Protein AF-A0A3P2AHA0-F1 (afdb_monomer)

Secondary structure (DSSP, 8-state):
-HHHHHHHHHHHHHHHHHHTT---TT-------EEESSS-S-HHHHHHHHHHHHHHHHTTEEEEEEEE--SSPPPHHHHHHHHHHHHHHH-TTEETTEE-EEEEEEEEE-TTS-EEEEEEE-TT---THHHHHHHHHHHHHHHHHHHH--HHHHHHHHHHHHHHTSSSEEE-S-TTTS-HHHHHHHHHHHHHHHHHHS-EEEEEEESS--GGGHHHIIIIITTTTTS-TT--EEEEEEETTTTEEEEEEETTHHHHS-HHHHHHHHHHHHHHHHTT-HHHHHHHHHHHH-TT--S--S---S--------------HHHHHHHHHHHHHHHHHHHHHHHHHHHHHHHHH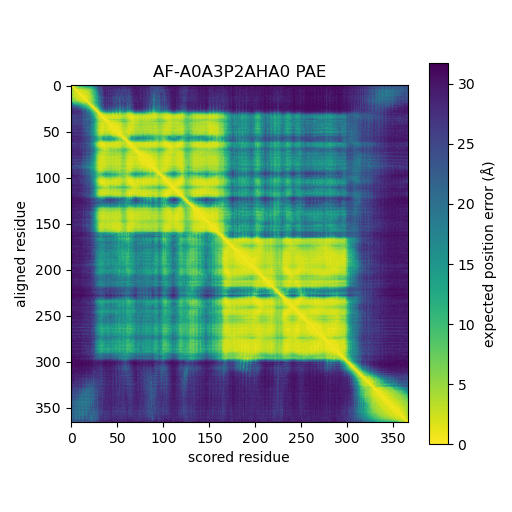HHHHHHHHHHHHHTT--

Foldseek 3Di:
DPVVVVVVVVVVVVCVVVVVVCPPPDPLPVQQLEAEPDPPDDPVRSVLLVVLQVVLCVVVEGRREHEEAEQDDDDPVVVVVVVVVSCVVRVHQADPNDRHKYKYWYWYQYPVRAIAIAIDIDPPPPALLQVLLRVVLRVVLSVCCRVPVDNSVSSNSSSVQNLQRVFLEHEPDDCVLPNSVNRVVVSVLQVLCCVVPVEHEHEYEAADDDPVCPVVCAPPRSCVGHVDPAGWYKYWYAYNVVLFIAIDTDHPRNVVDDPVLRVVLRVVLSVCVVVSNVQVNSVSVVCSVPVPDPPSPDDPDDDDPDDDDPPPPPPVVVVVCVVVVVVVVVVVVVVVVVVVVVVVVVVVVVVVVVVVVVVVVVVVVD

Nearest PDB structures (foldseek):
  2kw7-assembly1_A  TM=7.503E-01  e=2.315E-03  Porphyromonas gingivalis
  7tbr-assembly1_A  TM=6.717E-01  e=5.327E-03  Rhodothermus marinus SG0.5JP17-172
  2lt2-assembly1_A  TM=6.124E-01  e=6.486E-02  Bizionia argentinensis JUB59
  7r9x-assembly2_B  TM=4.092E-01  e=4.180E+00  Pseudomonas aeruginosa PAO1
  8uu7-assembly1_w  TM=3.949E-01  e=5.974E+00  Listeria innocua

Sequence (366 aa):
MKKYKLFYQTILLIMLLFGFSTLPYGADIKKPYIHDKSNTLTEEEKQTLYQISEEALIIKKDLVIIYSNWDNLPSQPELRQEVVELIKKYDYGKIDGSNALCFFAFINQNRQGEYNVYLTSKFEVEQDYFLYSLFDLQQRAQDILNQTGDLKKACQAIKDLEITYLYPVTSDLDESKLSDRMIKDISFELTEWEVQKNQRIHLLWKANLREDLFEEYLENYFPSITYQLGENGVFVLCDEQTGRVGVRMYGDLADQFNPKQIKKLEQSLNKHRKNLDLEEMVYTLERFLDPAADVPLLKRNMEIEPKMPKTEIKIDYEKGEELWQSMNWKALAFQILAFVGVLILGLIGFIILVIIVERKRQRKNH

Structure (mmCIF, N/CA/C/O backbone):
data_AF-A0A3P2AHA0-F1
#
_entry.id   AF-A0A3P2AHA0-F1
#
loop_
_atom_site.group_PDB
_atom_site.id
_atom_site.type_symbol
_atom_site.label_atom_id
_atom_site.label_alt_id
_atom_site.label_comp_id
_atom_site.label_asym_id
_atom_site.label_entity_id
_atom_site.label_seq_id
_atom_site.pdbx_PDB_ins_code
_atom_site.Cartn_x
_atom_site.Cartn_y
_atom_site.Cartn_z
_atom_site.occupancy
_atom_site.B_iso_or_equiv
_atom_site.auth_seq_id
_atom_site.auth_comp_id
_atom_site.auth_asym_id
_atom_site.auth_atom_id
_atom_site.pdbx_PDB_model_num
ATOM 1 N N . MET A 1 1 ? -0.618 26.718 72.285 1.00 48.41 1 MET A N 1
ATOM 2 C CA . MET A 1 1 ? -1.060 25.616 71.391 1.00 48.41 1 MET A CA 1
ATOM 3 C C . MET A 1 1 ? -1.500 26.029 69.973 1.00 48.41 1 MET A C 1
ATOM 5 O O . MET A 1 1 ? -1.466 25.172 69.105 1.00 48.41 1 MET A O 1
ATOM 9 N N . LYS A 1 2 ? -1.869 27.289 69.665 1.00 50.22 2 LYS A N 1
ATOM 10 C CA . LYS A 1 2 ? -2.343 27.671 68.308 1.00 50.22 2 LYS A CA 1
ATOM 11 C C . LYS A 1 2 ? -1.261 27.755 67.209 1.00 50.22 2 LYS A C 1
ATOM 13 O O . LYS A 1 2 ? -1.581 27.492 66.058 1.00 50.22 2 LYS A O 1
ATOM 18 N N . LYS A 1 3 ? 0.002 28.072 67.539 1.00 48.06 3 LYS A N 1
ATOM 19 C CA . LYS A 1 3 ? 1.076 28.278 66.537 1.00 48.06 3 LYS A CA 1
ATOM 20 C C . LYS A 1 3 ? 1.500 27.001 65.798 1.00 48.06 3 LYS A C 1
ATOM 22 O O . LYS A 1 3 ? 1.810 27.061 64.618 1.00 48.06 3 LYS A O 1
ATOM 27 N N . TYR A 1 4 ? 1.424 25.846 66.456 1.00 52.22 4 TYR A N 1
ATOM 28 C CA . TYR A 1 4 ? 1.780 24.570 65.832 1.00 52.22 4 TYR A CA 1
ATOM 29 C C . TYR A 1 4 ? 0.665 24.010 64.942 1.00 52.22 4 TYR A C 1
ATOM 31 O O . TYR A 1 4 ? 0.943 23.256 64.021 1.00 52.22 4 TYR A O 1
ATOM 39 N N . LYS A 1 5 ? -0.594 24.421 65.156 1.00 58.81 5 LYS A N 1
ATOM 40 C CA . LYS A 1 5 ? -1.738 23.932 64.372 1.00 58.81 5 LYS A CA 1
ATOM 41 C C . LYS A 1 5 ? -1.653 24.362 62.904 1.00 58.81 5 LYS A C 1
ATOM 43 O O . LYS A 1 5 ? -1.956 23.561 62.031 1.00 58.81 5 LYS A O 1
ATOM 48 N N . LEU A 1 6 ? -1.178 25.585 62.652 1.00 57.81 6 LEU A N 1
ATOM 49 C CA . LEU A 1 6 ? -0.967 26.092 61.295 1.00 57.81 6 LEU A CA 1
ATOM 50 C C . LEU A 1 6 ? 0.204 25.370 60.614 1.00 57.81 6 LEU A C 1
ATOM 52 O O . LEU A 1 6 ? 0.071 24.937 59.482 1.00 57.81 6 LEU A O 1
ATOM 56 N N . PHE A 1 7 ? 1.306 25.153 61.338 1.00 65.25 7 PHE A N 1
ATOM 57 C CA . PHE A 1 7 ? 2.484 24.444 60.828 1.00 65.25 7 PHE A CA 1
ATOM 58 C C . PHE A 1 7 ? 2.162 23.003 60.395 1.00 65.25 7 PHE A C 1
ATOM 60 O O . PHE A 1 7 ? 2.526 22.597 59.294 1.00 65.25 7 PHE A O 1
ATOM 67 N N . TYR A 1 8 ? 1.400 22.258 61.205 1.00 66.38 8 TYR A N 1
ATOM 68 C CA . TYR A 1 8 ? 0.960 20.906 60.841 1.00 66.38 8 TYR A CA 1
ATOM 69 C C . TYR A 1 8 ? -0.028 20.894 59.668 1.00 66.38 8 TYR A C 1
ATOM 71 O O . TYR A 1 8 ? 0.030 19.990 58.841 1.00 66.38 8 TYR A O 1
ATOM 79 N N . GLN A 1 9 ? -0.901 21.901 59.554 1.00 70.94 9 GLN A N 1
ATOM 80 C CA . GLN A 1 9 ? -1.806 22.030 58.407 1.00 70.94 9 GLN A CA 1
ATOM 81 C C . GLN A 1 9 ? -1.047 22.326 57.107 1.00 70.94 9 GLN A C 1
ATOM 83 O O . GLN A 1 9 ? -1.388 21.757 56.074 1.00 70.94 9 GLN A O 1
ATOM 88 N N . THR A 1 10 ? 0.010 23.142 57.155 1.00 68.81 10 THR A N 1
ATOM 89 C CA . THR A 1 10 ? 0.848 23.427 55.981 1.00 68.81 10 THR A CA 1
ATOM 90 C C . THR A 1 10 ? 1.658 22.205 55.551 1.00 68.81 10 THR A C 1
ATOM 92 O O . THR A 1 10 ? 1.725 21.917 5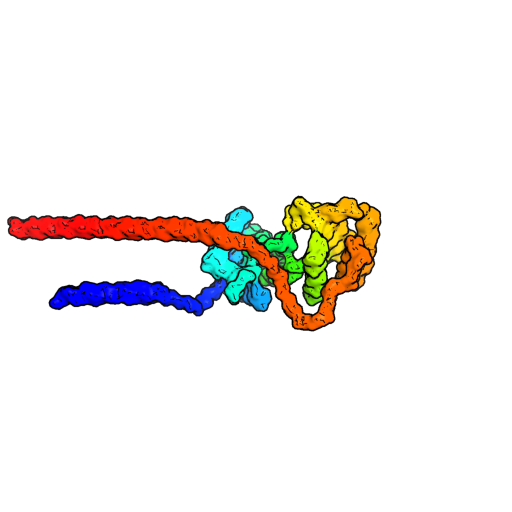4.361 1.00 68.81 10 THR A O 1
ATOM 95 N N . ILE A 1 11 ? 2.224 21.444 56.495 1.00 71.12 11 ILE A N 1
ATOM 96 C CA . ILE A 1 11 ? 2.953 20.201 56.182 1.00 71.12 11 ILE A CA 1
ATOM 97 C C . ILE A 1 11 ? 2.016 19.153 55.577 1.00 71.12 11 ILE A C 1
ATOM 99 O O . ILE A 1 11 ? 2.377 18.518 54.590 1.00 71.12 11 ILE A O 1
ATOM 103 N N . LEU A 1 12 ? 0.803 19.005 56.118 1.00 70.94 12 LEU A N 1
ATOM 104 C CA . LEU A 1 12 ? -0.199 18.089 55.573 1.00 70.94 12 LEU A CA 1
ATOM 105 C C . LEU A 1 12 ? -0.620 18.494 54.151 1.00 70.94 12 LEU A C 1
ATOM 107 O O . LEU A 1 12 ? -0.758 17.632 53.291 1.00 70.94 12 LEU A O 1
ATOM 111 N N . LEU A 1 13 ? -0.780 19.797 53.888 1.00 67.94 13 LEU A N 1
ATOM 112 C CA . LEU A 1 13 ? -1.107 20.320 52.560 1.00 67.94 13 LEU A CA 1
ATOM 113 C C . LEU A 1 13 ? 0.029 20.072 51.557 1.00 67.94 13 LEU A C 1
ATOM 115 O O . LEU A 1 13 ? -0.237 19.671 50.431 1.00 67.94 13 LEU A O 1
ATOM 119 N N . ILE A 1 14 ? 1.285 20.263 51.973 1.00 69.62 14 ILE A N 1
ATOM 120 C CA . ILE A 1 14 ? 2.466 19.974 51.150 1.00 69.62 14 ILE A CA 1
ATOM 121 C C . ILE A 1 14 ? 2.563 18.467 50.884 1.00 69.62 14 ILE A C 1
ATOM 123 O O . ILE A 1 14 ? 2.751 18.079 49.741 1.00 69.62 14 ILE A O 1
ATOM 127 N N . MET A 1 15 ? 2.351 17.607 51.885 1.00 63.97 15 MET A N 1
ATOM 128 C CA . MET A 1 15 ? 2.326 16.153 51.677 1.00 63.97 15 MET A CA 1
ATOM 129 C C . MET A 1 15 ? 1.173 15.697 50.779 1.00 63.97 15 MET A C 1
ATOM 131 O O . MET A 1 15 ? 1.370 14.790 49.981 1.00 63.97 15 MET A O 1
ATOM 135 N N . LEU A 1 16 ? -0.001 16.331 50.849 1.00 61.50 16 LEU A N 1
ATOM 136 C CA . LEU A 1 16 ? -1.095 16.087 49.903 1.00 61.50 16 LEU A CA 1
ATOM 137 C C . LEU A 1 16 ? -0.710 16.536 48.488 1.00 61.50 16 LEU A C 1
ATOM 139 O O . LEU A 1 16 ? -0.876 15.769 47.549 1.00 61.50 16 LEU A O 1
ATOM 143 N N . LEU A 1 17 ? -0.132 17.730 48.331 1.00 55.22 17 LEU A N 1
ATOM 144 C CA . LEU A 1 17 ? 0.314 18.253 47.034 1.00 55.22 17 LEU A CA 1
ATOM 145 C C . LEU A 1 17 ? 1.440 17.411 46.410 1.00 55.22 17 LEU A C 1
ATOM 147 O O . LEU A 1 17 ? 1.430 17.206 45.200 1.00 55.22 17 LEU A O 1
ATOM 151 N N . PHE A 1 18 ? 2.364 16.881 47.219 1.00 52.91 18 PHE A N 1
ATOM 152 C CA . PHE A 1 18 ? 3.408 15.958 46.762 1.00 52.91 18 PHE A CA 1
ATOM 153 C C . PHE A 1 18 ? 2.897 14.521 46.565 1.00 52.91 18 PHE A C 1
ATOM 155 O O . PHE A 1 18 ? 3.375 13.819 45.681 1.00 52.91 18 PHE A O 1
ATOM 162 N N . GLY A 1 19 ? 1.890 14.089 47.327 1.00 50.72 19 GLY A N 1
ATOM 163 C CA . GLY A 1 19 ? 1.221 12.800 47.130 1.00 50.72 19 GLY A CA 1
ATOM 164 C C . GLY A 1 19 ? 0.379 12.745 45.851 1.00 50.72 19 GLY A C 1
ATOM 165 O O . GLY A 1 19 ? 0.215 11.674 45.277 1.00 50.72 19 GLY A O 1
ATOM 166 N N . PHE A 1 20 ? -0.105 13.894 45.365 1.00 47.28 20 PHE A N 1
ATOM 167 C CA . PHE A 1 20 ? -0.762 14.015 44.059 1.00 47.28 20 PHE A CA 1
ATOM 168 C C . PHE A 1 20 ? 0.210 14.249 42.889 1.00 47.28 20 PHE A C 1
ATOM 170 O O . PHE A 1 20 ? -0.203 14.098 41.741 1.00 47.28 20 PHE A O 1
ATOM 177 N N . SER A 1 21 ? 1.478 14.606 43.134 1.00 39.25 21 SER A N 1
ATOM 178 C CA . SER A 1 21 ? 2.456 14.861 42.061 1.00 39.25 21 SER A CA 1
ATOM 179 C C . SER A 1 21 ? 3.265 13.630 41.650 1.00 39.25 21 SER A C 1
ATOM 181 O O . SER A 1 21 ? 3.883 13.641 40.587 1.00 39.25 21 SER A O 1
ATOM 183 N N . THR A 1 22 ? 3.205 12.541 42.417 1.00 39.25 22 THR A N 1
ATOM 184 C CA . THR A 1 22 ? 3.671 11.219 41.984 1.00 39.25 22 THR A CA 1
ATOM 185 C C . THR A 1 22 ? 2.492 10.398 41.467 1.00 39.25 22 THR A C 1
ATOM 187 O O . THR A 1 22 ? 2.114 9.381 42.048 1.00 39.25 22 THR A O 1
ATOM 190 N N . LEU A 1 23 ? 1.892 10.841 40.358 1.00 36.19 23 LEU A N 1
ATOM 191 C CA . LEU A 1 23 ? 1.232 9.889 39.468 1.00 36.19 23 LEU A CA 1
ATOM 192 C C . LEU A 1 23 ? 2.290 8.845 39.079 1.00 36.19 23 LEU A C 1
ATOM 194 O O . LEU A 1 23 ? 3.421 9.240 38.780 1.00 36.19 23 LEU A O 1
ATOM 198 N N . PRO A 1 24 ? 1.980 7.541 39.129 1.00 33.84 24 PRO A N 1
ATOM 199 C CA . PRO A 1 24 ? 2.933 6.516 38.746 1.00 33.84 24 PRO A CA 1
ATOM 200 C C . PRO A 1 24 ? 3.322 6.740 37.283 1.00 33.84 24 PRO A C 1
ATOM 202 O O . PRO A 1 24 ? 2.565 6.437 36.363 1.00 33.84 24 PRO A O 1
ATOM 205 N N . TYR A 1 25 ? 4.513 7.299 37.079 1.00 33.50 25 TYR A N 1
ATOM 206 C CA . TYR A 1 25 ? 5.255 7.180 35.836 1.00 33.50 25 TYR A CA 1
ATOM 207 C C . TYR A 1 25 ? 5.470 5.676 35.632 1.00 33.50 25 TYR A C 1
ATOM 209 O O . TYR A 1 25 ? 6.261 5.068 36.351 1.00 33.50 25 TYR A O 1
ATOM 217 N N . GLY A 1 26 ? 4.689 5.067 34.737 1.00 31.09 26 GLY A N 1
ATOM 218 C CA . GLY A 1 26 ? 4.795 3.641 34.414 1.00 31.09 26 GLY A CA 1
ATOM 219 C C . GLY A 1 26 ? 3.578 2.765 34.724 1.00 31.09 26 GLY A C 1
ATOM 220 O O . GLY A 1 26 ? 3.730 1.550 34.790 1.00 31.09 26 GLY A O 1
ATOM 221 N N . ALA A 1 27 ? 2.370 3.313 34.885 1.00 28.70 27 ALA A N 1
ATOM 222 C CA . ALA A 1 27 ? 1.210 2.522 34.480 1.00 28.70 27 ALA A CA 1
ATOM 223 C C . ALA A 1 27 ? 1.195 2.536 32.948 1.00 28.70 27 ALA A C 1
ATOM 225 O O . ALA A 1 27 ? 0.950 3.596 32.374 1.00 28.70 27 ALA A O 1
ATOM 226 N N . ASP A 1 28 ? 1.496 1.406 32.301 1.00 43.34 28 ASP A N 1
ATOM 227 C CA . ASP A 1 28 ? 1.145 1.190 30.895 1.00 43.34 28 ASP A CA 1
ATOM 228 C C . ASP A 1 28 ? -0.337 1.543 30.756 1.00 43.34 28 ASP A C 1
ATOM 230 O O . ASP A 1 28 ? -1.224 0.781 31.155 1.00 43.34 28 ASP A O 1
ATOM 234 N N . ILE A 1 29 ? -0.628 2.749 30.270 1.00 43.22 29 ILE A N 1
ATOM 235 C CA . ILE A 1 29 ? -1.971 3.089 29.837 1.00 43.22 29 ILE A CA 1
ATOM 236 C C . ILE A 1 29 ? -2.184 2.142 28.670 1.00 43.22 29 ILE A C 1
ATOM 238 O O . ILE A 1 29 ? -1.628 2.370 27.599 1.00 43.22 29 ILE A O 1
ATOM 242 N N . LYS A 1 30 ? -2.930 1.050 28.890 1.00 58.09 30 LYS A N 1
ATOM 243 C CA . LYS A 1 30 ? -3.394 0.197 27.797 1.00 58.09 30 LYS A CA 1
ATOM 244 C C . LYS A 1 30 ? -4.045 1.128 26.786 1.00 58.09 30 LYS A C 1
ATOM 246 O O . LYS A 1 30 ? -5.116 1.677 27.058 1.00 58.09 30 LYS A O 1
ATOM 251 N N . LYS A 1 31 ? -3.354 1.381 25.673 1.00 71.19 31 LYS A N 1
ATOM 252 C CA . LYS A 1 31 ? -3.850 2.279 24.640 1.00 71.19 31 LYS A CA 1
ATOM 253 C C . LYS A 1 31 ? -5.163 1.674 24.138 1.00 71.19 31 LYS A C 1
ATOM 255 O O . LYS A 1 31 ? -5.184 0.499 23.771 1.00 71.19 31 LYS A O 1
ATOM 260 N N . PRO A 1 32 ? -6.287 2.404 24.171 1.00 81.88 32 PRO A N 1
ATOM 261 C CA . PRO A 1 32 ? -7.551 1.840 23.729 1.00 81.88 32 PRO A CA 1
ATOM 262 C C . PRO A 1 32 ? -7.555 1.786 22.201 1.00 81.88 32 PRO A C 1
ATOM 264 O O . PRO A 1 32 ? -7.897 2.764 21.557 1.00 81.88 32 PRO A O 1
ATOM 267 N N . TYR A 1 33 ? -7.133 0.684 21.590 1.00 85.75 33 TYR A N 1
ATOM 268 C CA . TYR A 1 33 ? -7.097 0.596 20.124 1.00 85.75 33 TYR A CA 1
ATOM 269 C C . TYR A 1 33 ? -8.482 0.638 19.473 1.00 85.75 33 TYR A C 1
ATOM 271 O O . TYR A 1 33 ? -8.575 0.984 18.304 1.00 85.75 33 TYR A O 1
ATOM 279 N N . ILE A 1 34 ? -9.552 0.365 20.227 1.00 91.06 34 ILE A N 1
ATOM 280 C CA . ILE A 1 34 ? -10.934 0.416 19.744 1.00 91.06 34 ILE A CA 1
ATOM 281 C C . ILE A 1 34 ? -11.676 1.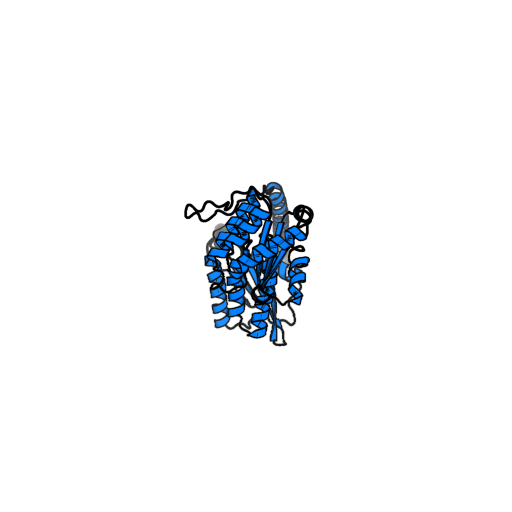596 20.382 1.00 91.06 34 ILE A C 1
ATOM 283 O O . ILE A 1 34 ? -11.801 1.677 21.606 1.00 91.06 34 ILE A O 1
ATOM 287 N N . HIS A 1 35 ? -12.207 2.492 19.549 1.00 92.12 35 HIS A N 1
ATOM 288 C CA . HIS A 1 35 ? -13.061 3.618 19.938 1.00 92.12 35 HIS A CA 1
ATOM 289 C C . HIS A 1 35 ? -14.467 3.420 19.369 1.00 92.12 35 HIS A C 1
ATOM 291 O O . HIS A 1 35 ? -14.748 3.820 18.244 1.00 92.12 35 HIS A O 1
ATOM 297 N N . ASP A 1 36 ? -15.364 2.818 20.148 1.00 91.69 36 ASP A N 1
ATOM 298 C CA . ASP A 1 36 ? -16.778 2.669 19.781 1.00 91.69 36 ASP A CA 1
ATOM 299 C C . ASP A 1 36 ? -17.565 3.936 20.152 1.00 91.69 36 ASP A C 1
ATOM 301 O O . ASP A 1 36 ? -17.981 4.125 21.296 1.00 91.69 36 ASP A O 1
ATOM 305 N N . LYS A 1 37 ? -17.752 4.838 19.185 1.00 90.62 37 LYS A N 1
ATOM 306 C CA . LYS A 1 37 ? -18.461 6.114 19.380 1.00 90.62 37 LYS A CA 1
ATOM 307 C C . LYS A 1 37 ? -19.963 5.931 19.570 1.00 90.62 37 LYS A C 1
ATOM 309 O O . LYS A 1 37 ? -20.614 6.812 20.132 1.00 90.62 37 LYS A O 1
ATOM 314 N N . SER A 1 38 ? -20.510 4.815 19.098 1.00 87.62 38 SER A N 1
ATOM 315 C CA . SER A 1 38 ? -21.946 4.538 19.118 1.00 87.62 38 SER A CA 1
ATOM 316 C C . SER A 1 38 ? -22.364 3.600 20.247 1.00 87.62 38 SER A C 1
ATOM 318 O O . SER A 1 38 ? -23.559 3.495 20.515 1.00 87.62 38 SER A O 1
ATOM 320 N N . ASN A 1 39 ? -21.407 2.986 20.951 1.00 87.56 39 ASN A N 1
ATOM 321 C CA . ASN A 1 39 ? -21.633 1.958 21.973 1.00 87.56 39 ASN A CA 1
ATOM 322 C C . ASN A 1 39 ? -22.482 0.789 21.449 1.00 87.56 39 ASN A C 1
ATOM 324 O O . ASN A 1 39 ? -23.325 0.250 22.167 1.00 87.56 39 ASN A O 1
ATOM 328 N N . THR A 1 40 ? -22.300 0.445 20.176 1.00 88.31 40 THR A N 1
ATOM 329 C CA . THR A 1 40 ? -23.074 -0.592 19.484 1.00 88.31 40 THR A CA 1
ATOM 330 C C . THR A 1 40 ? -22.307 -1.892 19.319 1.00 88.31 40 THR A C 1
ATOM 332 O O . THR A 1 40 ? -22.939 -2.919 19.094 1.00 88.31 40 THR A O 1
ATOM 335 N N . LEU A 1 41 ? -20.976 -1.863 19.424 1.00 88.81 41 LEU A N 1
ATOM 336 C CA . LEU A 1 41 ? -20.178 -3.077 19.338 1.00 88.81 41 LEU A CA 1
ATOM 337 C C . LEU A 1 41 ? -20.395 -3.917 20.594 1.00 88.81 41 LEU A C 1
ATOM 339 O O . LEU A 1 41 ? -20.324 -3.425 21.728 1.00 88.81 41 LEU A O 1
ATOM 343 N N . THR A 1 42 ? -20.620 -5.206 20.387 1.00 88.81 42 THR A N 1
ATOM 344 C CA . THR A 1 42 ? -20.629 -6.194 21.461 1.00 88.81 42 THR A CA 1
ATOM 345 C C . THR A 1 42 ? -19.227 -6.348 22.055 1.00 88.81 42 THR A C 1
ATOM 347 O O . THR A 1 42 ? -18.215 -6.030 21.429 1.00 88.81 42 THR A O 1
ATOM 350 N N . GLU A 1 43 ? -19.138 -6.857 23.283 1.00 85.38 43 GLU A N 1
ATOM 351 C CA . GLU A 1 43 ? -17.835 -7.107 23.915 1.00 85.38 43 GLU A CA 1
ATOM 352 C C . GLU A 1 43 ? -17.014 -8.169 23.164 1.00 85.38 43 GLU A C 1
ATOM 354 O O . GLU A 1 43 ? -15.791 -8.069 23.110 1.00 85.38 43 GLU A O 1
ATOM 359 N N . GLU A 1 44 ? -17.673 -9.139 22.523 1.00 82.12 44 GLU A N 1
ATOM 360 C CA . GLU A 1 44 ? -17.021 -10.148 21.679 1.00 82.12 44 GLU A CA 1
ATOM 361 C C . GLU A 1 44 ? -16.399 -9.527 20.418 1.00 82.12 44 GLU A C 1
ATOM 363 O O . GLU A 1 44 ? -15.246 -9.814 20.079 1.00 82.12 44 GLU A O 1
ATOM 368 N N . GLU A 1 45 ? -17.122 -8.622 19.751 1.00 85.69 45 GLU A N 1
ATOM 369 C CA . GLU A 1 45 ? -16.599 -7.871 18.606 1.00 85.69 45 GLU A CA 1
ATOM 370 C C . GLU A 1 45 ? -15.434 -6.981 19.025 1.00 85.69 45 GLU A C 1
ATOM 372 O O . GLU A 1 45 ? -14.379 -7.023 18.395 1.00 85.69 45 GLU A O 1
ATOM 377 N N . LYS A 1 46 ? -15.571 -6.232 20.128 1.00 85.44 46 LYS A N 1
ATOM 378 C CA . LYS A 1 46 ? -14.474 -5.412 20.657 1.00 85.44 46 LYS A CA 1
ATOM 379 C C . LYS A 1 46 ? -13.246 -6.264 20.929 1.00 85.44 46 LYS A C 1
ATOM 381 O O . LYS A 1 46 ? -12.164 -5.895 20.492 1.00 85.44 46 LYS A O 1
ATOM 386 N N . GLN A 1 47 ? -13.395 -7.402 21.607 1.00 81.50 47 GLN A N 1
ATOM 387 C CA . GLN A 1 47 ? -12.276 -8.289 21.920 1.00 81.50 47 GLN A CA 1
ATOM 388 C C . GLN A 1 47 ? -11.607 -8.841 20.654 1.00 81.50 47 GLN A C 1
ATOM 390 O O . GLN A 1 47 ? -10.381 -8.880 20.583 1.00 81.50 47 GLN A O 1
ATOM 395 N N . THR A 1 48 ? -12.396 -9.209 19.645 1.00 80.44 48 THR A N 1
ATOM 396 C CA . THR A 1 48 ? -11.885 -9.658 18.344 1.00 80.44 48 THR A CA 1
ATOM 397 C C . THR A 1 48 ? -11.088 -8.557 17.645 1.00 80.44 48 THR A C 1
ATOM 399 O O . THR A 1 48 ? -9.984 -8.802 17.170 1.00 80.44 48 THR A O 1
ATOM 402 N N . LEU A 1 49 ? -11.612 -7.331 17.606 1.00 85.38 49 LEU A N 1
ATOM 403 C CA . LEU A 1 49 ? -10.918 -6.197 16.998 1.00 85.38 49 LEU A CA 1
ATOM 404 C C . LEU A 1 49 ? -9.662 -5.810 17.791 1.00 85.38 49 LEU A C 1
ATOM 406 O O . LEU A 1 49 ? -8.631 -5.518 17.194 1.00 85.38 49 LEU A O 1
ATOM 410 N N . TYR A 1 50 ? -9.718 -5.874 19.124 1.00 82.75 50 TYR A N 1
ATOM 411 C CA . TYR A 1 50 ? -8.553 -5.673 19.985 1.00 82.75 50 TYR A CA 1
ATOM 412 C C . TYR A 1 50 ? -7.440 -6.672 19.673 1.00 82.75 50 TYR A C 1
ATOM 414 O O . TYR A 1 50 ? -6.291 -6.257 19.608 1.00 82.75 50 TYR A O 1
ATOM 422 N N . GLN A 1 51 ? -7.758 -7.950 19.442 1.00 77.94 51 GLN A N 1
ATOM 423 C CA . GLN A 1 51 ? -6.758 -8.952 19.051 1.00 77.94 51 GLN A CA 1
ATOM 424 C C . GLN A 1 51 ? -6.085 -8.597 17.722 1.00 77.94 51 GLN A C 1
ATOM 426 O O . GLN A 1 51 ? -4.863 -8.647 17.636 1.00 77.94 51 GLN A O 1
ATOM 431 N N . ILE A 1 52 ? -6.852 -8.167 16.714 1.00 79.06 52 ILE A N 1
ATOM 432 C CA . ILE A 1 52 ? -6.302 -7.729 15.418 1.00 79.06 52 ILE A CA 1
ATOM 433 C C . ILE A 1 52 ? -5.358 -6.531 15.612 1.00 79.06 52 ILE A C 1
ATOM 435 O O . ILE A 1 52 ? -4.249 -6.525 15.077 1.00 79.06 52 ILE A O 1
ATOM 439 N N . SER A 1 53 ? -5.771 -5.536 16.403 1.00 79.25 53 SER A N 1
ATOM 440 C CA . SER A 1 53 ? -4.940 -4.372 16.728 1.00 79.25 53 SER A CA 1
ATOM 441 C C . SER A 1 53 ? -3.696 -4.734 17.550 1.00 79.25 53 SER A C 1
ATOM 443 O O . SER A 1 53 ? -2.639 -4.153 17.327 1.00 79.25 53 SER A O 1
ATOM 445 N N . GLU A 1 54 ? -3.788 -5.685 18.486 1.00 72.19 54 GLU A N 1
ATOM 446 C CA . GLU A 1 54 ? -2.642 -6.154 19.278 1.00 72.19 54 GLU A CA 1
ATOM 447 C C . GLU A 1 54 ? -1.652 -6.968 18.439 1.00 72.19 54 GLU A C 1
ATOM 449 O O . GLU A 1 54 ? -0.444 -6.826 18.607 1.00 72.19 54 GLU A O 1
ATOM 454 N N . GLU A 1 55 ? -2.126 -7.778 17.495 1.00 64.62 55 GLU A N 1
ATOM 455 C CA . GLU A 1 55 ? -1.257 -8.489 16.554 1.00 64.62 55 GLU A CA 1
ATOM 456 C C . GLU A 1 55 ? -0.454 -7.520 15.671 1.00 64.62 55 GLU A C 1
ATOM 458 O O . GLU A 1 55 ? 0.709 -7.789 15.373 1.00 64.62 55 GLU A O 1
ATOM 463 N N . ALA A 1 56 ? -1.013 -6.354 15.324 1.00 56.88 56 ALA A N 1
ATOM 464 C CA . ALA A 1 56 ? -0.274 -5.295 14.629 1.00 56.88 56 ALA A CA 1
ATOM 465 C C . ALA A 1 56 ? 0.876 -4.705 15.481 1.00 56.88 56 ALA A C 1
ATOM 467 O O . ALA A 1 56 ? 1.910 -4.302 14.941 1.00 56.88 56 ALA A O 1
ATOM 468 N N . LEU A 1 57 ? 0.775 -4.732 16.818 1.00 54.47 57 LEU A N 1
ATOM 469 C CA . LEU A 1 57 ? 1.853 -4.274 17.711 1.00 54.47 57 LEU A CA 1
ATOM 470 C C . LEU A 1 57 ? 3.088 -5.169 17.648 1.00 54.47 57 LEU A C 1
ATOM 472 O O . LEU A 1 57 ? 4.199 -4.687 17.868 1.00 54.47 57 LEU A O 1
ATOM 476 N N . ILE A 1 58 ? 2.917 -6.455 17.324 1.00 47.44 58 ILE A N 1
ATOM 477 C CA . ILE A 1 58 ? 4.017 -7.429 17.235 1.00 47.44 58 ILE A CA 1
ATOM 478 C C . ILE A 1 58 ? 5.026 -7.013 16.152 1.00 47.44 58 ILE A C 1
ATOM 480 O O . ILE A 1 58 ? 6.224 -7.254 16.293 1.00 47.44 58 ILE A O 1
ATOM 484 N N . ILE A 1 59 ? 4.572 -6.297 15.119 1.00 52.28 59 ILE A N 1
ATOM 485 C CA . ILE A 1 59 ? 5.418 -5.715 14.066 1.00 52.28 59 ILE A CA 1
ATOM 486 C C . ILE A 1 59 ? 5.807 -4.245 14.335 1.00 52.28 59 ILE A C 1
ATOM 488 O O . ILE A 1 59 ? 6.263 -3.559 13.421 1.00 52.28 59 ILE A O 1
ATOM 492 N N . LYS A 1 60 ? 5.679 -3.775 15.589 1.00 56.03 60 LYS A N 1
ATOM 493 C CA . LYS A 1 60 ? 5.931 -2.397 16.061 1.00 56.03 60 LYS A CA 1
ATOM 494 C C . LYS A 1 60 ? 5.053 -1.342 15.386 1.00 56.03 60 LYS A C 1
ATOM 496 O O . LYS A 1 60 ? 5.561 -0.316 14.926 1.00 56.03 60 LYS A O 1
ATOM 501 N N . LYS A 1 61 ? 3.739 -1.571 15.346 1.00 65.81 61 LYS A N 1
ATOM 502 C CA . LYS A 1 61 ? 2.778 -0.638 14.743 1.00 65.81 61 LYS A CA 1
ATOM 503 C C . LYS A 1 61 ? 1.467 -0.561 15.520 1.00 65.81 61 LYS A C 1
ATOM 505 O O . LYS A 1 61 ? 1.050 -1.544 16.116 1.00 65.81 61 LYS A O 1
ATOM 510 N N . ASP A 1 62 ? 0.801 0.589 15.465 1.00 72.44 62 ASP A N 1
ATOM 511 C CA . ASP A 1 62 ? -0.517 0.798 16.079 1.00 72.44 62 ASP A CA 1
ATOM 512 C C . ASP A 1 62 ? -1.616 0.760 14.990 1.00 72.44 62 ASP A C 1
ATOM 514 O O . ASP A 1 62 ? -1.579 1.559 14.056 1.00 72.44 62 ASP A O 1
ATOM 518 N N . LEU A 1 63 ? -2.633 -0.101 15.122 1.00 82.31 63 LEU A N 1
ATOM 519 C CA . LEU A 1 63 ? -3.882 -0.012 14.344 1.00 82.31 63 LEU A CA 1
ATOM 520 C C . LEU A 1 63 ? -5.024 0.417 15.268 1.00 82.31 63 LEU A C 1
ATOM 522 O O . LEU A 1 63 ? -5.492 -0.361 16.102 1.00 82.31 63 LEU A O 1
ATOM 526 N N . VAL A 1 64 ? -5.478 1.658 15.116 1.00 88.19 64 VAL A N 1
ATOM 527 C CA . VAL A 1 64 ? -6.578 2.241 15.888 1.00 88.19 64 VAL A CA 1
ATOM 528 C C . VAL A 1 64 ? -7.861 2.180 15.063 1.00 88.19 64 VAL A C 1
ATOM 530 O O . VAL A 1 64 ? -7.925 2.721 13.963 1.00 88.19 64 VAL A O 1
ATOM 533 N N . ILE A 1 65 ? -8.900 1.548 15.600 1.00 90.75 65 ILE A N 1
ATOM 534 C CA . ILE A 1 65 ? -10.212 1.404 14.965 1.00 90.75 65 ILE A CA 1
ATOM 535 C C . ILE A 1 65 ? -11.200 2.331 15.671 1.00 90.75 65 ILE A C 1
ATOM 537 O O . ILE A 1 65 ? -11.391 2.251 16.884 1.00 90.75 65 ILE A O 1
ATOM 541 N N . ILE A 1 66 ? -11.848 3.204 14.909 1.00 93.56 66 ILE A N 1
ATOM 542 C CA . ILE A 1 66 ? -12.884 4.123 15.371 1.00 93.56 66 ILE A CA 1
ATOM 543 C C . ILE A 1 66 ? -14.187 3.708 14.702 1.00 93.56 66 ILE A C 1
ATOM 545 O O . ILE A 1 66 ? -14.339 3.863 13.494 1.00 93.56 66 ILE A O 1
ATOM 549 N N . TYR A 1 67 ? -15.120 3.170 15.482 1.00 93.75 67 TYR A N 1
ATOM 550 C CA . TYR A 1 67 ? -16.410 2.706 14.983 1.00 93.75 67 TYR A CA 1
ATOM 551 C C . TYR A 1 67 ? -17.519 3.708 15.301 1.00 93.75 67 TYR A C 1
ATOM 553 O O . TYR A 1 67 ? -17.624 4.187 16.434 1.00 93.75 67 TYR A O 1
ATOM 561 N N . SER A 1 68 ? -18.374 3.997 14.323 1.00 93.69 68 SER A N 1
ATOM 562 C CA . SER A 1 68 ? -19.551 4.853 14.483 1.00 93.69 68 SER A CA 1
ATOM 563 C C . SER A 1 68 ? -20.767 4.326 13.714 1.00 93.69 68 SER A C 1
ATOM 565 O O . SER A 1 68 ? -20.666 3.514 12.798 1.00 93.69 68 SER A O 1
ATOM 567 N N . ASN A 1 69 ? -21.945 4.802 14.107 1.00 90.62 69 ASN A N 1
ATOM 568 C CA . ASN A 1 69 ? -23.227 4.548 13.458 1.00 90.62 69 ASN A CA 1
ATOM 569 C C . ASN A 1 69 ? -23.968 5.879 13.261 1.00 90.62 69 ASN A C 1
ATOM 571 O O . ASN A 1 69 ? -24.936 6.207 13.955 1.00 90.62 69 ASN A O 1
ATOM 575 N N . TRP A 1 70 ? -23.401 6.721 12.401 1.00 86.88 70 TRP A N 1
ATOM 576 C CA . TRP A 1 70 ? -23.920 8.034 12.028 1.00 86.88 70 TRP A CA 1
ATOM 577 C C . TRP A 1 70 ? -24.435 8.015 10.591 1.00 86.88 70 TRP A C 1
ATOM 579 O O . TRP A 1 70 ? -24.074 7.151 9.796 1.00 86.88 70 TRP A O 1
ATOM 589 N N . ASP A 1 71 ? -25.258 9.004 10.235 1.00 85.25 71 ASP A N 1
ATOM 590 C CA . ASP A 1 71 ? -25.796 9.112 8.872 1.00 85.25 71 ASP A CA 1
ATOM 591 C C . ASP A 1 71 ? -24.680 9.244 7.822 1.00 85.25 71 ASP A C 1
ATOM 593 O O . ASP A 1 71 ? -24.806 8.687 6.738 1.00 85.25 71 ASP A O 1
ATOM 597 N N . ASN A 1 72 ? -23.583 9.932 8.158 1.00 84.38 72 ASN A N 1
ATOM 598 C CA . ASN A 1 72 ? -22.383 10.063 7.332 1.00 84.38 72 ASN A CA 1
ATOM 599 C C . ASN A 1 72 ? -21.131 10.159 8.215 1.00 84.38 72 ASN A C 1
ATOM 601 O O . ASN A 1 72 ? -21.214 10.593 9.369 1.00 84.38 72 ASN A O 1
ATOM 605 N N . LEU A 1 73 ? -19.969 9.823 7.647 1.00 84.50 73 LEU A N 1
ATOM 606 C CA . LEU A 1 73 ? -18.685 10.186 8.245 1.00 84.50 73 LEU A CA 1
ATOM 607 C C . LEU A 1 73 ? -18.519 11.721 8.268 1.00 84.50 73 LEU A C 1
ATOM 609 O O . LEU A 1 73 ? -18.959 12.393 7.329 1.00 84.50 73 LEU A O 1
ATOM 613 N N . PRO A 1 74 ? -17.865 12.282 9.304 1.00 87.88 74 PRO A N 1
ATOM 614 C CA . PRO A 1 74 ? -17.393 13.663 9.295 1.00 87.88 74 PRO A CA 1
ATOM 615 C C . PRO A 1 74 ? -16.491 13.964 8.095 1.00 87.88 74 PRO A C 1
ATOM 617 O O . PRO A 1 74 ? -15.958 13.068 7.436 1.00 87.88 74 PRO A O 1
ATOM 620 N N . SER A 1 75 ? -16.279 15.249 7.827 1.00 77.19 75 SER A N 1
ATOM 621 C CA . SER A 1 75 ? -15.384 15.677 6.754 1.00 77.19 75 SER A CA 1
ATOM 622 C C . SER A 1 75 ? -13.930 15.262 7.029 1.00 77.19 75 SER A C 1
ATOM 624 O O . SER A 1 75 ? -13.501 15.158 8.178 1.00 77.19 75 SER A O 1
ATOM 626 N N . GLN A 1 76 ? -13.123 15.070 5.977 1.00 74.81 76 GLN A N 1
ATOM 627 C CA . GLN A 1 76 ? -11.714 14.678 6.146 1.00 74.81 76 GLN A CA 1
ATOM 628 C C . GLN A 1 76 ? -10.905 15.611 7.074 1.00 74.81 76 GLN A C 1
ATOM 630 O O . GLN A 1 76 ? -10.103 15.093 7.851 1.00 74.81 76 GLN A O 1
ATOM 635 N N . PRO A 1 77 ? -11.071 16.952 7.047 1.00 72.31 77 PRO A N 1
ATOM 636 C CA . PRO A 1 77 ? -10.392 17.832 8.000 1.00 72.31 77 PRO A CA 1
ATOM 637 C C . PRO A 1 77 ? -10.761 17.548 9.461 1.00 72.31 77 PRO A C 1
ATOM 639 O O . PRO A 1 77 ? -9.880 17.557 10.318 1.00 72.31 77 PRO A O 1
ATOM 642 N N . GLU A 1 78 ? -12.032 17.250 9.743 1.00 78.88 78 GLU A N 1
ATOM 643 C CA . GLU A 1 78 ? -12.502 16.905 11.092 1.00 78.88 78 GLU A CA 1
ATOM 644 C C . GLU A 1 78 ? -11.919 15.565 11.550 1.00 78.88 78 GLU A C 1
ATOM 646 O O . GLU A 1 78 ? -11.391 15.469 12.656 1.00 78.88 78 GLU A O 1
ATOM 651 N N . LEU A 1 79 ? -11.916 14.556 10.673 1.00 81.25 79 LEU A N 1
ATOM 652 C CA . LEU A 1 79 ? -11.305 13.251 10.954 1.00 81.25 79 LEU A CA 1
ATOM 653 C C . LEU A 1 79 ? -9.797 13.372 11.221 1.00 81.25 79 LEU A C 1
ATOM 655 O O . LEU A 1 79 ? -9.273 12.768 12.154 1.00 81.25 79 LEU A O 1
ATOM 659 N N . ARG A 1 80 ? -9.083 14.199 10.446 1.00 74.94 80 ARG A N 1
ATOM 660 C CA . ARG A 1 80 ? -7.653 14.480 10.670 1.00 74.94 80 ARG A CA 1
ATOM 661 C C . ARG A 1 80 ? -7.409 15.190 11.999 1.00 74.94 80 ARG A C 1
ATOM 663 O O . ARG A 1 80 ? -6.431 14.877 12.675 1.00 74.94 80 ARG A O 1
ATOM 670 N N . GLN A 1 81 ? -8.276 16.122 12.386 1.00 79.12 81 GLN A N 1
ATOM 671 C CA . GLN A 1 81 ? -8.185 16.767 13.694 1.00 79.12 81 GLN A CA 1
ATOM 672 C C . GLN A 1 81 ? -8.391 15.754 14.827 1.00 79.12 81 GLN A C 1
ATOM 674 O O . GLN A 1 81 ? -7.626 15.756 15.791 1.00 79.12 81 GLN A O 1
ATOM 679 N N . GLU A 1 82 ? -9.359 14.847 14.691 1.00 86.25 82 GLU A N 1
ATOM 680 C CA . GLU A 1 82 ? -9.588 13.785 15.672 1.00 86.25 82 GLU A CA 1
ATOM 681 C C . GLU A 1 82 ? -8.358 12.879 15.830 1.00 86.25 82 GLU A C 1
ATOM 683 O O . GLU A 1 82 ? -7.965 12.566 16.954 1.00 86.25 82 GLU A O 1
ATOM 688 N N . VAL A 1 83 ? -7.680 12.529 14.734 1.00 82.94 83 VAL A N 1
ATOM 689 C CA . VAL A 1 83 ? -6.406 11.792 14.787 1.00 82.94 83 VAL A CA 1
ATOM 690 C C . VAL A 1 83 ? -5.355 12.534 15.615 1.00 82.94 83 VAL A C 1
ATOM 692 O O . VAL A 1 83 ? -4.729 11.932 16.489 1.00 82.94 83 VAL A O 1
ATOM 695 N N . VAL A 1 84 ? -5.179 13.843 15.401 1.00 80.19 84 VAL A N 1
ATOM 696 C CA . VAL A 1 84 ? -4.234 14.663 16.184 1.00 80.19 84 VAL A CA 1
ATOM 697 C C . VAL A 1 84 ? -4.581 14.637 17.675 1.00 80.19 84 VAL A C 1
ATOM 699 O O . VAL A 1 84 ? -3.692 14.511 18.523 1.00 80.19 84 VAL A O 1
ATOM 702 N N . GLU A 1 85 ? -5.866 14.728 18.013 1.00 85.06 85 GLU A N 1
ATOM 703 C CA . GLU A 1 85 ? -6.339 14.683 19.397 1.00 85.06 85 GLU A CA 1
ATOM 704 C C . GLU A 1 85 ? -6.112 13.310 20.044 1.00 85.06 85 GLU A C 1
ATOM 706 O O . GLU A 1 85 ? -5.645 13.239 21.185 1.00 85.06 85 GLU A O 1
ATOM 711 N N . LEU A 1 86 ? -6.377 12.223 19.314 1.00 86.81 86 LEU A N 1
ATOM 712 C CA . LEU A 1 86 ? -6.139 10.853 19.767 1.00 86.81 86 LEU A CA 1
ATOM 713 C C . LEU A 1 86 ? -4.650 10.586 20.003 1.00 86.81 86 LEU A C 1
ATOM 715 O O . LEU A 1 86 ? -4.292 10.064 21.061 1.00 86.81 86 LEU A O 1
ATOM 719 N N . ILE A 1 87 ? -3.781 10.998 19.075 1.00 81.62 87 ILE A N 1
ATOM 720 C CA . ILE A 1 87 ? -2.321 10.898 19.228 1.00 81.62 87 ILE A CA 1
ATOM 721 C C . ILE A 1 87 ? -1.874 11.667 20.470 1.00 81.62 87 ILE A C 1
ATOM 723 O O . ILE A 1 87 ? -1.174 11.119 21.314 1.00 81.62 87 ILE A O 1
ATOM 727 N N . LYS A 1 88 ? -2.322 12.916 20.638 1.00 81.62 88 LYS A N 1
ATOM 728 C CA . LYS A 1 88 ? -1.953 13.740 21.797 1.00 81.62 88 LYS A CA 1
ATOM 729 C C . LYS A 1 88 ? -2.403 13.126 23.125 1.00 81.62 88 LYS A C 1
ATOM 731 O O . LYS A 1 88 ? -1.730 13.299 24.138 1.00 81.62 88 LYS A O 1
ATOM 736 N N . LYS A 1 89 ? -3.560 12.464 23.137 1.00 85.50 89 LYS A N 1
ATOM 737 C CA . LYS A 1 89 ? -4.171 11.922 24.354 1.00 85.50 89 LYS A CA 1
ATOM 738 C C . LYS A 1 89 ? -3.592 10.569 24.769 1.00 85.50 89 LYS A C 1
ATOM 740 O O . LYS A 1 89 ? -3.437 10.339 25.965 1.00 85.50 89 LYS A O 1
ATOM 745 N N . TYR A 1 90 ? -3.321 9.688 23.809 1.00 83.88 90 TYR A N 1
ATOM 746 C CA . TYR A 1 90 ? -2.959 8.286 24.065 1.00 83.88 90 TYR A CA 1
ATOM 747 C C . TYR A 1 90 ? -1.556 7.907 23.585 1.00 83.88 90 TYR A C 1
ATOM 749 O O . TYR A 1 90 ? -1.138 6.766 23.765 1.00 83.88 90 TYR A O 1
ATOM 757 N N . ASP A 1 91 ? -0.833 8.853 22.990 1.00 80.00 91 ASP A N 1
ATOM 758 C CA . ASP A 1 91 ? 0.519 8.664 22.465 1.00 80.00 91 ASP A CA 1
ATOM 759 C C . ASP A 1 91 ? 0.610 7.529 21.428 1.00 80.00 91 ASP A C 1
ATOM 761 O O . ASP A 1 91 ? 1.547 6.724 21.406 1.00 80.00 91 ASP A O 1
ATOM 765 N N . TYR A 1 92 ? -0.411 7.421 20.572 1.00 80.94 92 TYR A N 1
ATOM 766 C CA . TYR A 1 92 ? -0.397 6.486 19.447 1.00 80.94 92 TYR A CA 1
ATOM 767 C C . TYR A 1 92 ? 0.766 6.783 18.490 1.00 80.94 92 TYR A C 1
ATOM 769 O O . TYR A 1 92 ? 1.120 7.940 18.251 1.00 80.94 92 TYR A O 1
ATOM 777 N N . GLY A 1 93 ? 1.369 5.731 17.942 1.00 69.88 93 GLY A N 1
ATOM 778 C CA . GLY A 1 93 ? 2.575 5.814 17.121 1.00 69.88 93 GLY A CA 1
ATOM 779 C C . GLY A 1 93 ? 3.850 6.072 17.926 1.00 69.88 93 GLY A C 1
ATOM 780 O O . GLY A 1 93 ? 4.837 6.548 17.365 1.00 69.88 93 GLY A O 1
ATOM 781 N N . LYS A 1 94 ? 3.840 5.789 19.236 1.00 72.88 94 LYS A N 1
ATOM 782 C CA . LYS A 1 94 ? 5.047 5.628 20.057 1.00 72.88 94 LYS A CA 1
ATOM 783 C C . LYS A 1 94 ? 5.100 4.227 20.649 1.00 72.88 94 LYS A C 1
ATOM 785 O O . LYS A 1 94 ? 4.255 3.877 21.473 1.00 72.88 94 LYS A O 1
ATOM 790 N N . ILE A 1 95 ? 6.087 3.439 20.238 1.00 63.19 95 ILE A N 1
ATOM 791 C CA . ILE A 1 95 ? 6.321 2.075 20.730 1.00 63.19 95 ILE A CA 1
ATOM 792 C C . ILE A 1 95 ? 7.789 1.996 21.147 1.00 63.19 95 ILE A C 1
ATOM 794 O O . ILE A 1 95 ? 8.670 2.390 20.383 1.00 63.19 95 ILE A O 1
ATOM 798 N N . ASP A 1 96 ? 8.052 1.567 22.384 1.00 62.09 96 ASP A N 1
ATOM 799 C CA . ASP A 1 96 ? 9.399 1.475 22.972 1.00 62.09 96 ASP A CA 1
ATOM 800 C C . ASP A 1 96 ? 10.234 2.765 22.842 1.00 62.09 96 ASP A C 1
ATOM 802 O O . ASP A 1 96 ? 11.433 2.744 22.564 1.00 62.09 96 ASP A O 1
ATOM 806 N N . GLY A 1 97 ? 9.582 3.923 22.990 1.00 58.62 97 GLY A N 1
ATOM 807 C CA . GLY A 1 97 ? 10.228 5.236 22.868 1.00 58.62 97 GLY A CA 1
ATOM 808 C C . GLY A 1 97 ? 10.624 5.631 21.439 1.00 58.62 97 GLY A C 1
ATOM 809 O O . GLY A 1 97 ? 11.240 6.679 21.257 1.00 58.62 97 GLY A O 1
ATOM 810 N N . SER A 1 98 ? 10.259 4.832 20.433 1.00 53.59 98 SER A N 1
ATOM 811 C CA . SER A 1 98 ? 10.469 5.126 19.014 1.00 53.59 98 SER A CA 1
ATOM 812 C C . SER A 1 98 ? 9.170 5.573 18.349 1.00 53.59 98 SER A C 1
ATOM 814 O O . SER A 1 98 ? 8.086 5.106 18.707 1.00 53.59 98 SER A O 1
ATOM 816 N N . ASN A 1 99 ? 9.282 6.459 17.358 1.00 61.34 99 ASN A N 1
ATOM 817 C CA . ASN A 1 99 ? 8.167 6.769 16.471 1.00 61.34 99 ASN A CA 1
ATOM 818 C C . ASN A 1 99 ? 7.861 5.529 15.625 1.00 61.34 99 ASN A C 1
ATOM 820 O O . ASN A 1 99 ? 8.691 5.079 14.837 1.00 61.34 99 ASN A O 1
ATOM 824 N N . ALA A 1 100 ? 6.679 4.970 15.847 1.00 62.53 100 ALA A N 1
ATOM 825 C CA . ALA A 1 100 ? 6.144 3.831 15.132 1.00 62.53 100 ALA A CA 1
ATOM 826 C C . ALA A 1 100 ? 5.026 4.284 14.198 1.00 62.53 100 ALA A C 1
ATOM 828 O O . ALA A 1 100 ? 4.358 5.300 14.421 1.00 62.53 100 ALA A O 1
ATOM 829 N N . LEU A 1 101 ? 4.810 3.487 13.163 1.00 68.69 101 LEU A N 1
ATOM 830 C CA . LEU A 1 101 ? 3.702 3.675 12.253 1.00 68.69 101 LEU A CA 1
ATOM 831 C C . LEU A 1 101 ? 2.374 3.456 12.983 1.00 68.69 101 LEU A C 1
ATOM 833 O O . LEU A 1 101 ? 2.235 2.514 13.761 1.00 68.69 101 LEU A O 1
ATOM 837 N N . CYS A 1 102 ? 1.410 4.341 12.742 1.00 76.44 102 CYS A N 1
ATOM 838 C CA . CYS A 1 102 ? 0.094 4.263 13.362 1.00 76.44 102 CYS A CA 1
ATOM 839 C C . CYS A 1 102 ? -0.999 4.560 12.345 1.00 76.44 102 CYS A C 1
ATOM 841 O O . CYS A 1 102 ? -1.001 5.644 11.759 1.00 76.44 102 CYS A O 1
ATOM 843 N N . PHE A 1 103 ? -1.949 3.641 12.207 1.00 81.00 103 PHE A N 1
ATOM 844 C CA . PHE A 1 103 ? -3.128 3.761 11.361 1.00 81.00 103 PHE A CA 1
ATOM 845 C C . PHE A 1 103 ? -4.375 4.062 12.182 1.00 81.00 103 PHE A C 1
ATOM 847 O O . PHE A 1 103 ? -4.521 3.613 13.316 1.00 81.00 103 PHE A O 1
ATOM 854 N N . PHE A 1 104 ? -5.285 4.811 11.572 1.00 86.44 104 PHE A N 1
ATOM 855 C CA . PHE A 1 104 ? -6.590 5.166 12.106 1.00 86.44 104 PHE A CA 1
ATOM 856 C C . PHE A 1 104 ? -7.645 4.787 11.071 1.00 86.44 104 PHE A C 1
ATOM 858 O O . PHE A 1 104 ? -7.744 5.423 10.019 1.00 86.44 104 PHE A O 1
ATOM 865 N N . ALA A 1 105 ? -8.411 3.739 11.368 1.00 90.69 105 ALA A N 1
ATOM 866 C CA . ALA A 1 105 ? -9.514 3.250 10.554 1.00 90.69 105 ALA A CA 1
ATOM 867 C C . ALA A 1 105 ? -10.841 3.750 11.133 1.00 90.69 105 ALA A C 1
ATOM 869 O O . ALA A 1 105 ? -11.299 3.264 12.165 1.00 90.69 105 ALA A O 1
ATOM 870 N N . PHE A 1 106 ? -11.463 4.717 10.467 1.00 92.31 106 PHE A N 1
ATOM 871 C CA . PHE A 1 106 ? -12.804 5.199 10.780 1.00 92.31 106 PHE A CA 1
ATOM 872 C C . PHE A 1 106 ? -13.821 4.366 10.007 1.00 92.31 106 PHE A C 1
ATOM 874 O O . PHE A 1 106 ? -13.875 4.437 8.782 1.00 92.31 106 PHE A O 1
ATOM 881 N N . ILE A 1 107 ? -14.619 3.571 10.712 1.00 94.06 107 ILE A N 1
ATOM 882 C CA . ILE A 1 107 ? -15.626 2.681 10.137 1.00 94.06 107 ILE A CA 1
ATOM 883 C C . ILE A 1 107 ? -17.000 3.164 10.593 1.0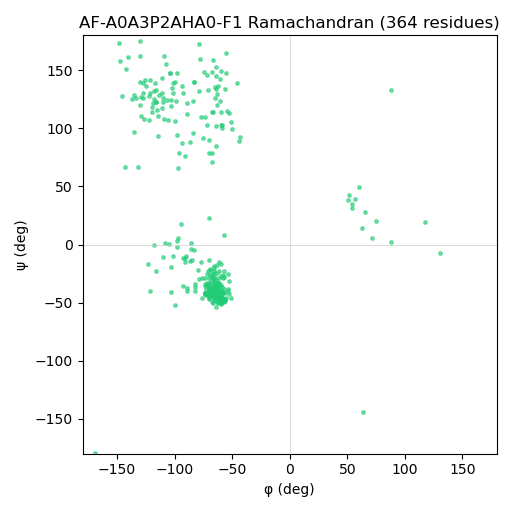0 94.06 107 ILE A C 1
ATOM 885 O O . ILE A 1 107 ? -17.309 3.130 11.782 1.00 94.06 107 ILE A O 1
ATOM 889 N N . ASN A 1 108 ? -17.831 3.599 9.649 1.00 94.50 108 ASN A N 1
ATOM 890 C CA . ASN A 1 108 ? -19.179 4.076 9.923 1.00 94.50 108 ASN A CA 1
ATOM 891 C C . ASN A 1 108 ? -20.224 3.219 9.218 1.00 94.50 108 ASN A C 1
ATOM 893 O O . ASN A 1 108 ? -20.235 3.177 7.990 1.00 94.50 108 ASN A O 1
ATOM 897 N N . GLN A 1 109 ? -21.148 2.627 9.967 1.00 93.44 109 GLN A N 1
ATOM 898 C CA . GLN A 1 109 ? -22.361 2.049 9.392 1.00 93.44 109 GLN A CA 1
ATOM 899 C C . GLN A 1 109 ? -23.454 3.119 9.348 1.00 93.44 109 GLN A C 1
ATOM 901 O O . GLN A 1 109 ? -23.791 3.692 10.378 1.00 93.44 109 GLN A O 1
ATOM 906 N N . ASN A 1 110 ? -24.006 3.427 8.179 1.00 90.44 110 ASN A N 1
ATOM 907 C CA . ASN A 1 110 ? -25.112 4.374 8.074 1.00 90.44 110 ASN A CA 1
ATOM 908 C C . ASN A 1 110 ? -26.454 3.716 8.456 1.00 90.44 110 ASN A C 1
ATOM 910 O O . ASN A 1 110 ? -26.566 2.498 8.614 1.00 90.44 110 ASN A O 1
ATOM 914 N N . ARG A 1 111 ? -27.523 4.517 8.552 1.00 86.56 111 ARG A N 1
ATOM 915 C CA . ARG A 1 111 ? -28.875 4.014 8.877 1.00 86.56 111 ARG A CA 1
ATOM 916 C C . ARG A 1 111 ? -29.464 3.044 7.848 1.00 86.56 111 ARG A C 1
ATOM 918 O O . ARG A 1 111 ? -30.435 2.361 8.163 1.00 86.56 111 ARG A O 1
ATOM 925 N N . GLN A 1 112 ? -28.927 3.012 6.630 1.00 86.31 112 GLN A N 1
ATOM 926 C CA . GLN A 1 112 ? -29.332 2.077 5.577 1.00 86.31 112 GLN A CA 1
ATOM 927 C C . GLN A 1 112 ? -28.586 0.736 5.683 1.00 86.31 112 GLN A C 1
ATOM 929 O O . GLN A 1 112 ? -28.913 -0.197 4.957 1.00 86.31 112 GLN A O 1
ATOM 934 N N . GLY A 1 113 ? -27.641 0.619 6.623 1.00 85.06 113 GLY A N 1
ATOM 935 C CA . GLY A 1 113 ? -26.822 -0.570 6.837 1.00 85.06 113 GLY A CA 1
ATOM 936 C C . GLY A 1 113 ? -25.550 -0.604 5.990 1.00 85.06 113 GLY A C 1
ATOM 937 O O . GLY A 1 113 ? -24.801 -1.570 6.101 1.00 85.06 113 GLY A O 1
ATOM 938 N N . GLU A 1 114 ? -25.288 0.431 5.188 1.00 89.31 114 GLU A N 1
ATOM 939 C CA . GLU A 1 114 ? -24.088 0.536 4.358 1.00 89.31 114 GLU A CA 1
ATOM 940 C C . GLU A 1 114 ? -22.916 1.085 5.169 1.00 89.31 114 GLU A C 1
ATOM 942 O O . GLU A 1 114 ? -23.051 2.018 5.967 1.00 89.31 114 GLU A O 1
ATOM 947 N N . TYR A 1 115 ? -21.740 0.527 4.931 1.00 90.12 115 TYR A N 1
ATOM 948 C CA . TYR A 1 115 ? -20.498 0.934 5.554 1.00 90.12 115 TYR A CA 1
ATOM 949 C C . TYR A 1 115 ? -19.754 1.948 4.691 1.00 90.12 115 TYR A C 1
ATOM 951 O O . TYR A 1 115 ? -19.604 1.788 3.480 1.00 90.12 115 TYR A O 1
ATOM 959 N N . ASN A 1 116 ? -19.235 2.973 5.360 1.00 89.31 116 ASN A N 1
ATOM 960 C CA . ASN A 1 116 ? -18.262 3.912 4.830 1.00 89.31 116 ASN A CA 1
ATOM 961 C C . ASN A 1 116 ? -16.990 3.802 5.665 1.00 89.31 116 ASN A C 1
ATOM 963 O O . ASN A 1 116 ? -17.057 3.820 6.898 1.00 89.31 116 ASN A O 1
ATOM 967 N N . VAL A 1 117 ? -15.844 3.703 5.000 1.00 87.50 117 VAL A N 1
ATOM 968 C CA . VAL A 1 117 ? -14.542 3.610 5.664 1.00 87.50 117 VAL A CA 1
ATOM 969 C C . VAL A 1 117 ? -13.705 4.825 5.292 1.00 87.50 117 VAL A C 1
ATOM 971 O O . VAL A 1 117 ? -13.698 5.247 4.139 1.00 87.50 117 VAL A O 1
ATOM 974 N N . TYR A 1 118 ? -12.981 5.378 6.260 1.00 84.88 118 TYR A N 1
ATOM 975 C CA . TYR A 1 118 ? -11.901 6.330 6.026 1.00 84.88 118 TYR A CA 1
ATOM 976 C C . TYR A 1 118 ? -10.639 5.856 6.740 1.00 84.88 118 TYR A C 1
ATOM 978 O O . TYR A 1 118 ? -10.670 5.595 7.942 1.00 84.88 118 TYR A O 1
ATOM 986 N N . LEU A 1 119 ? -9.533 5.738 6.009 1.00 80.19 119 LEU A N 1
ATOM 987 C CA . LEU A 1 119 ? -8.256 5.285 6.555 1.00 80.19 119 LEU A CA 1
ATOM 988 C C . LEU A 1 119 ? -7.218 6.406 6.455 1.00 80.19 119 LEU A C 1
ATOM 990 O O . LEU A 1 119 ? -7.069 7.057 5.424 1.00 80.19 119 LEU A O 1
ATOM 994 N N . THR A 1 120 ? -6.489 6.645 7.540 1.00 76.38 120 THR A N 1
ATOM 995 C CA . THR A 1 120 ? -5.407 7.639 7.601 1.00 76.38 120 THR A CA 1
ATOM 996 C C . THR A 1 120 ? -4.331 7.173 8.578 1.00 76.38 120 THR A C 1
ATOM 998 O O . THR A 1 120 ? -4.519 6.189 9.289 1.00 76.38 120 THR A O 1
ATOM 1001 N N . SER A 1 121 ? -3.205 7.878 8.657 1.00 74.88 121 SER A N 1
ATOM 1002 C CA . SER A 1 121 ? -2.132 7.571 9.607 1.00 74.88 121 SER A CA 1
ATOM 1003 C C . SER A 1 121 ? -1.658 8.783 10.406 1.00 74.88 121 SER A C 1
ATOM 1005 O O . SER A 1 121 ? -2.076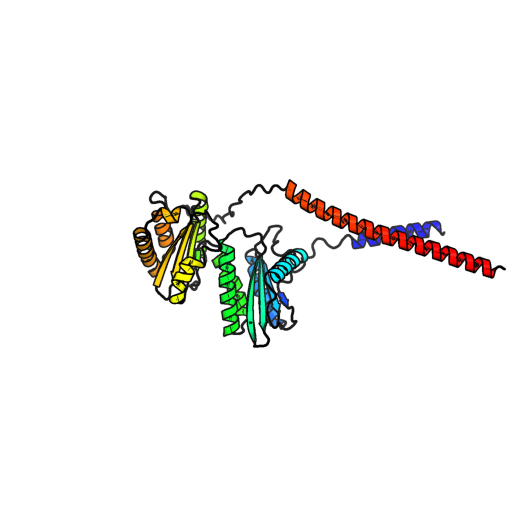 9.918 10.157 1.00 74.88 121 SER A O 1
ATOM 1007 N N . LYS A 1 122 ? -0.755 8.540 11.366 1.00 70.62 122 LYS A N 1
ATOM 1008 C CA . LYS A 1 122 ? 0.082 9.583 11.972 1.00 70.62 122 LYS A CA 1
ATOM 1009 C C . LYS A 1 122 ? 0.993 10.196 10.898 1.00 70.62 122 LYS A C 1
ATOM 1011 O O . LYS A 1 122 ? 1.715 9.485 10.209 1.00 70.62 122 LYS A O 1
ATOM 1016 N N . PHE A 1 123 ? 0.984 11.527 10.835 1.00 53.00 123 PHE A N 1
ATOM 1017 C CA . PHE A 1 123 ? 1.586 12.416 9.827 1.00 53.00 123 PHE A CA 1
ATOM 1018 C C . PHE A 1 123 ? 3.109 12.297 9.565 1.00 53.00 123 PHE A C 1
ATOM 1020 O O . PHE A 1 123 ? 3.650 13.138 8.861 1.00 53.00 123 PHE A O 1
ATOM 1027 N N . GLU A 1 124 ? 3.816 11.305 10.112 1.00 48.19 124 GLU A N 1
ATOM 1028 C CA . GLU A 1 124 ? 5.286 11.191 10.022 1.00 48.19 124 GLU A CA 1
ATOM 1029 C C . GLU A 1 124 ? 5.793 10.258 8.909 1.00 48.19 124 GLU A C 1
ATOM 1031 O O . GLU A 1 124 ? 6.994 10.020 8.818 1.00 48.19 124 GLU A O 1
ATOM 1036 N N . VAL A 1 125 ? 4.925 9.718 8.050 1.00 45.72 125 VAL A N 1
ATOM 1037 C CA . VAL A 1 125 ? 5.379 8.845 6.956 1.00 45.72 125 VAL A CA 1
ATOM 1038 C C . VAL A 1 125 ? 5.590 9.676 5.694 1.00 45.72 125 VAL A C 1
ATOM 1040 O O . VAL A 1 125 ? 4.695 9.805 4.867 1.00 45.72 125 VAL A O 1
ATOM 1043 N N . GLU A 1 126 ? 6.792 10.231 5.550 1.00 43.50 126 GLU A N 1
ATOM 1044 C CA . GLU A 1 126 ? 7.294 10.916 4.341 1.00 43.50 126 GLU A CA 1
ATOM 1045 C C . GLU A 1 126 ? 7.560 9.951 3.163 1.00 43.50 126 GLU A C 1
ATOM 1047 O O . GLU A 1 126 ? 8.375 10.230 2.289 1.00 43.50 126 GLU A O 1
ATOM 1052 N N . GLN A 1 127 ? 6.919 8.780 3.141 1.00 48.84 127 GLN A N 1
ATOM 1053 C CA . GLN A 1 127 ? 7.042 7.841 2.032 1.00 48.84 127 GLN A CA 1
ATOM 1054 C C . GLN A 1 127 ? 5.756 7.885 1.231 1.00 48.84 127 GLN A C 1
ATOM 1056 O O . GLN A 1 127 ? 4.723 7.386 1.661 1.00 48.84 127 GLN A O 1
ATOM 1061 N N . ASP A 1 128 ? 5.822 8.484 0.055 1.00 42.34 128 ASP A N 1
ATOM 1062 C CA . ASP A 1 128 ? 4.677 8.705 -0.818 1.00 42.34 128 ASP A CA 1
ATOM 1063 C C . ASP A 1 128 ? 3.916 7.420 -1.212 1.00 42.34 128 ASP A C 1
ATOM 1065 O O . ASP A 1 128 ? 2.720 7.465 -1.512 1.00 42.34 128 ASP A O 1
ATOM 1069 N N . TYR A 1 129 ? 4.582 6.261 -1.144 1.00 45.28 129 TYR A N 1
ATOM 1070 C CA . TYR A 1 129 ? 3.982 4.930 -1.306 1.00 45.28 129 TYR A CA 1
ATOM 1071 C C . TYR A 1 129 ? 2.857 4.665 -0.294 1.00 45.28 129 TYR A C 1
ATOM 1073 O O . TYR A 1 129 ? 1.900 3.951 -0.570 1.00 45.28 129 TYR A O 1
ATOM 1081 N N . PHE A 1 130 ? 2.945 5.284 0.878 1.00 53.16 130 PHE A N 1
ATOM 1082 C CA . PHE A 1 130 ? 2.057 5.074 2.006 1.00 53.16 130 PHE A CA 1
ATOM 1083 C C . PHE A 1 130 ? 0.648 5.660 1.800 1.00 53.16 130 PHE A C 1
ATOM 1085 O O . PHE A 1 130 ? -0.340 5.089 2.257 1.00 53.16 130 PHE A O 1
ATOM 1092 N N . LEU A 1 131 ? 0.526 6.797 1.105 1.00 50.25 131 LEU A N 1
ATOM 1093 C CA . LEU A 1 131 ? -0.767 7.462 0.875 1.00 50.25 131 LEU A CA 1
ATOM 1094 C C . LEU A 1 131 ? -1.632 6.720 -0.153 1.00 50.25 131 LEU A C 1
ATOM 1096 O O . LEU A 1 131 ? -2.850 6.651 0.004 1.00 50.25 131 LEU A O 1
ATOM 1100 N N . TYR A 1 132 ? -0.996 6.141 -1.171 1.00 51.47 132 TYR A N 1
ATOM 1101 C CA . TYR A 1 132 ? -1.630 5.308 -2.192 1.00 51.47 132 TYR A CA 1
ATOM 1102 C C . TYR A 1 132 ? -2.305 4.076 -1.578 1.00 51.47 132 TYR A C 1
ATOM 1104 O O . TYR A 1 132 ? -3.486 3.789 -1.788 1.00 51.47 132 TYR A O 1
ATOM 1112 N N . SER A 1 133 ? -1.539 3.396 -0.739 1.00 58.59 133 SER A N 1
ATOM 1113 C CA . SER A 1 133 ? -1.949 2.225 0.003 1.00 58.59 133 SER A CA 1
ATOM 1114 C C . SER A 1 133 ? -3.181 2.467 0.861 1.00 58.59 133 SER A C 1
ATOM 1116 O O . SER A 1 133 ? -4.094 1.651 0.876 1.00 58.59 133 SER A O 1
ATOM 1118 N N . LEU A 1 134 ? -3.253 3.621 1.531 1.00 65.69 134 LEU A N 1
ATOM 1119 C CA . LEU A 1 134 ? -4.380 3.967 2.394 1.00 65.69 134 LEU A CA 1
ATOM 1120 C C . LEU A 1 134 ? -5.719 4.012 1.647 1.00 65.69 134 LEU A C 1
ATOM 1122 O O . LEU A 1 134 ? -6.722 3.556 2.194 1.00 65.69 134 LEU A O 1
ATOM 1126 N N . PHE A 1 135 ? -5.758 4.544 0.421 1.00 66.62 135 PHE A N 1
ATOM 1127 C CA . PHE A 1 135 ? -7.010 4.653 -0.334 1.00 66.62 135 PHE A CA 1
ATOM 1128 C C . PHE A 1 135 ? -7.490 3.290 -0.855 1.00 66.62 135 PHE A C 1
ATOM 1130 O O . PHE A 1 135 ? -8.672 2.976 -0.729 1.00 66.62 135 PHE A O 1
ATOM 1137 N N . ASP A 1 136 ? -6.597 2.460 -1.401 1.00 65.31 136 ASP A N 1
ATOM 1138 C CA . ASP A 1 136 ? -6.955 1.116 -1.890 1.00 65.31 136 ASP A CA 1
ATOM 1139 C C . ASP A 1 136 ? -7.382 0.205 -0.721 1.00 65.31 136 ASP A C 1
ATOM 1141 O O . ASP A 1 136 ? -8.412 -0.468 -0.792 1.00 65.31 136 ASP A O 1
ATOM 1145 N N . LEU A 1 137 ? -6.666 0.284 0.411 1.00 71.06 137 LEU A N 1
ATOM 1146 C CA . LEU A 1 137 ? -7.045 -0.345 1.682 1.00 71.06 137 LEU A CA 1
ATOM 1147 C C . LEU A 1 137 ? -8.439 0.082 2.141 1.00 71.06 137 LEU A C 1
ATOM 1149 O O . LEU A 1 137 ? -9.250 -0.755 2.539 1.00 71.06 137 LEU A O 1
ATOM 1153 N N . GLN A 1 138 ? -8.719 1.385 2.086 1.00 79.38 138 GLN A N 1
ATOM 1154 C CA . GLN A 1 138 ? -10.009 1.946 2.462 1.00 79.38 138 GLN A CA 1
ATOM 1155 C C . GLN A 1 138 ? -11.134 1.381 1.588 1.00 79.38 138 GLN A C 1
ATOM 1157 O O . GLN A 1 138 ? -12.136 0.914 2.131 1.00 79.38 138 GLN A O 1
ATOM 1162 N N . GLN A 1 139 ? -10.967 1.388 0.260 1.00 74.38 139 GLN A N 1
ATOM 1163 C CA . GLN A 1 139 ? -11.967 0.860 -0.675 1.00 74.38 139 GLN A CA 1
ATOM 1164 C C . GLN A 1 139 ? -12.197 -0.636 -0.463 1.00 74.38 139 GLN A C 1
ATOM 1166 O O . GLN A 1 139 ? -13.335 -1.071 -0.313 1.00 74.38 139 GLN A O 1
ATOM 1171 N N . ARG A 1 140 ? -11.127 -1.428 -0.348 1.00 72.06 140 ARG A N 1
ATOM 1172 C CA . ARG A 1 140 ? -11.236 -2.877 -0.150 1.00 72.06 140 ARG A CA 1
ATOM 1173 C C . ARG A 1 140 ? -11.888 -3.236 1.183 1.00 72.06 140 ARG A C 1
ATOM 1175 O O . ARG A 1 140 ? -12.729 -4.133 1.231 1.00 72.06 140 ARG A O 1
ATOM 1182 N N . ALA A 1 141 ? -11.538 -2.539 2.263 1.00 81.06 141 ALA A N 1
ATOM 1183 C CA . ALA A 1 141 ? -12.186 -2.727 3.558 1.00 81.06 141 ALA A CA 1
ATOM 1184 C C . ALA A 1 141 ? -13.676 -2.368 3.495 1.00 81.06 141 ALA A C 1
ATOM 1186 O O . ALA A 1 141 ? -14.510 -3.113 4.008 1.00 81.06 141 ALA A O 1
ATOM 1187 N N . GLN A 1 142 ? -14.014 -1.263 2.827 1.00 84.12 142 GLN A N 1
ATOM 1188 C CA . GLN A 1 142 ? -15.396 -0.853 2.602 1.00 84.12 142 GLN A CA 1
ATOM 1189 C C . GLN A 1 142 ? -16.176 -1.893 1.785 1.00 84.12 142 GLN A C 1
ATOM 1191 O O . GLN A 1 142 ? -17.295 -2.239 2.160 1.00 84.12 142 GLN A O 1
ATOM 1196 N N . ASP A 1 143 ? -15.586 -2.437 0.722 1.00 75.81 143 ASP A N 1
ATOM 1197 C CA . ASP A 1 143 ? -16.203 -3.473 -0.107 1.00 75.81 143 ASP A CA 1
ATOM 1198 C C . ASP A 1 143 ? -16.461 -4.759 0.683 1.00 75.81 143 ASP A C 1
ATOM 1200 O O . ASP A 1 143 ? -17.563 -5.303 0.616 1.00 75.81 143 ASP A O 1
ATOM 1204 N N . ILE A 1 144 ? -15.491 -5.220 1.482 1.00 78.06 144 ILE A N 1
ATOM 1205 C CA . ILE A 1 144 ? -15.671 -6.384 2.365 1.00 78.06 144 ILE A CA 1
ATOM 1206 C C . ILE A 1 144 ? -16.843 -6.138 3.319 1.00 78.06 144 ILE A C 1
ATOM 1208 O O . ILE A 1 144 ? -17.739 -6.976 3.423 1.00 78.06 144 ILE A O 1
ATOM 1212 N N . LEU A 1 145 ? -16.879 -4.976 3.977 1.00 88.12 145 LEU A N 1
ATOM 1213 C CA . LEU A 1 145 ? -17.952 -4.633 4.909 1.00 88.12 145 LEU A CA 1
ATOM 1214 C C . LEU A 1 145 ? -19.320 -4.571 4.228 1.00 88.12 145 LEU A C 1
ATOM 1216 O O . LEU A 1 145 ? -20.283 -5.118 4.755 1.00 88.12 145 LEU A O 1
ATOM 1220 N N . ASN A 1 146 ? -19.412 -3.958 3.051 1.00 84.62 146 ASN A N 1
ATOM 1221 C CA . ASN A 1 146 ? -20.671 -3.844 2.320 1.00 84.62 146 ASN A CA 1
ATOM 1222 C C . ASN A 1 146 ? -21.154 -5.183 1.749 1.00 84.62 146 ASN A C 1
ATOM 1224 O O . ASN A 1 146 ? -22.358 -5.399 1.627 1.00 84.62 146 ASN A O 1
ATOM 1228 N N . GLN A 1 147 ? -20.242 -6.102 1.426 1.00 81.81 147 GLN A N 1
ATOM 1229 C CA . GLN A 1 147 ? -20.592 -7.429 0.918 1.00 81.81 147 GLN A CA 1
ATOM 1230 C C . GLN A 1 147 ? -20.945 -8.420 2.029 1.00 81.81 147 GLN A C 1
ATOM 1232 O O . GLN A 1 147 ? -21.808 -9.276 1.827 1.00 81.81 147 GLN A O 1
ATOM 1237 N N . THR A 1 148 ? -20.270 -8.353 3.181 1.00 83.25 148 THR A N 1
ATOM 1238 C CA . THR A 1 148 ? -20.356 -9.409 4.202 1.00 83.25 148 THR A CA 1
ATOM 1239 C C . THR A 1 148 ? -20.814 -8.935 5.577 1.00 83.25 148 THR A C 1
ATOM 1241 O O . THR A 1 148 ? -21.159 -9.781 6.399 1.00 83.25 148 THR A O 1
ATOM 1244 N N . GLY A 1 149 ? -20.781 -7.632 5.866 1.00 85.88 149 GLY A N 1
ATOM 1245 C CA . GLY A 1 149 ? -21.014 -7.076 7.206 1.00 85.88 149 GLY A CA 1
ATOM 1246 C C . GLY A 1 149 ? -19.978 -7.509 8.252 1.00 85.88 149 GLY A C 1
ATOM 1247 O O . GLY A 1 149 ? -20.211 -7.371 9.448 1.00 85.88 149 GLY A O 1
ATOM 1248 N N . ASP A 1 150 ? -18.849 -8.081 7.823 1.00 85.75 150 ASP A N 1
ATOM 1249 C CA . ASP A 1 150 ? -17.893 -8.758 8.706 1.00 85.75 150 ASP A CA 1
ATOM 1250 C C . ASP A 1 150 ? -16.739 -7.814 9.068 1.00 85.75 150 ASP A C 1
ATOM 1252 O O . ASP A 1 150 ? -15.748 -7.694 8.338 1.00 85.75 150 ASP A O 1
ATOM 1256 N N . LEU A 1 151 ? -16.877 -7.143 10.216 1.00 87.88 151 LEU A N 1
ATOM 1257 C CA . LEU A 1 151 ? -15.865 -6.229 10.758 1.00 87.88 151 LEU A CA 1
ATOM 1258 C C . LEU A 1 151 ? -14.511 -6.909 10.961 1.00 87.88 151 LEU A C 1
ATOM 1260 O O . LEU A 1 151 ? -13.475 -6.311 10.677 1.00 87.88 151 LEU A O 1
ATOM 1264 N N . LYS A 1 152 ? -14.508 -8.174 11.397 1.00 85.31 152 LYS A N 1
ATOM 1265 C CA . LYS A 1 152 ? -13.277 -8.933 11.618 1.00 85.31 152 LYS A CA 1
ATOM 1266 C C . LYS A 1 152 ? -12.513 -9.090 10.310 1.00 85.31 152 LYS A C 1
ATOM 1268 O O . LYS A 1 152 ? -11.326 -8.783 10.271 1.00 85.31 152 LYS A O 1
ATOM 1273 N N . LYS A 1 153 ? -13.174 -9.540 9.240 1.00 78.69 153 LYS A N 1
ATOM 1274 C CA . LYS A 1 153 ? -12.523 -9.718 7.930 1.00 78.69 153 LYS A CA 1
ATOM 1275 C C . LYS A 1 153 ? -12.011 -8.408 7.351 1.00 78.69 153 LYS A C 1
ATOM 1277 O O . LYS A 1 153 ? -10.914 -8.393 6.805 1.00 78.69 153 LYS A O 1
ATOM 1282 N N . ALA A 1 154 ? -12.771 -7.325 7.480 1.00 83.94 154 ALA A N 1
ATOM 1283 C CA . ALA A 1 154 ? -12.352 -6.025 6.974 1.00 83.94 154 ALA A CA 1
ATOM 1284 C C . ALA A 1 154 ? -11.129 -5.481 7.727 1.00 83.94 154 ALA A C 1
ATOM 1286 O O . ALA A 1 154 ? -10.154 -5.079 7.101 1.00 83.94 154 ALA A O 1
ATOM 1287 N N . CYS A 1 155 ? -11.133 -5.527 9.063 1.00 83.00 155 CYS A N 1
ATOM 1288 C CA . CYS A 1 155 ? -9.992 -5.087 9.869 1.00 83.00 155 CYS A CA 1
ATOM 1289 C C . CYS A 1 155 ? -8.770 -6.000 9.704 1.00 83.00 155 CYS A C 1
ATOM 1291 O O . CYS A 1 155 ? -7.646 -5.507 9.680 1.00 83.00 155 CYS A O 1
ATOM 1293 N N . GLN A 1 156 ? -8.981 -7.307 9.534 1.00 77.06 156 GLN A N 1
ATOM 1294 C CA . GLN A 1 156 ? -7.917 -8.255 9.213 1.00 77.06 156 GLN A CA 1
ATOM 1295 C C . GLN A 1 156 ? -7.303 -7.950 7.839 1.00 77.06 156 GLN A C 1
ATOM 1297 O O . GLN A 1 156 ? -6.085 -7.917 7.723 1.00 77.06 156 GLN A O 1
ATOM 1302 N N . ALA A 1 157 ? -8.123 -7.626 6.834 1.00 71.06 157 ALA A N 1
ATOM 1303 C CA . ALA A 1 157 ? -7.631 -7.181 5.533 1.00 71.06 157 ALA A CA 1
ATOM 1304 C C . ALA A 1 157 ? -6.835 -5.873 5.640 1.00 71.06 157 ALA A C 1
ATOM 1306 O O . ALA A 1 157 ? -5.774 -5.786 5.037 1.00 71.06 157 ALA A O 1
ATOM 1307 N N . ILE A 1 158 ? -7.292 -4.893 6.436 1.00 75.38 158 ILE A N 1
ATOM 1308 C CA . ILE A 1 158 ? -6.521 -3.666 6.700 1.00 75.38 158 ILE A CA 1
ATOM 1309 C C . ILE A 1 158 ? -5.152 -4.020 7.293 1.00 75.38 158 ILE A C 1
ATOM 1311 O O . ILE A 1 158 ? -4.155 -3.534 6.774 1.00 75.38 158 ILE A O 1
ATOM 1315 N N . LYS A 1 159 ? -5.101 -4.883 8.320 1.00 72.62 159 LYS A N 1
ATOM 1316 C CA . LYS A 1 159 ? -3.859 -5.325 8.982 1.00 72.62 159 LYS A CA 1
ATOM 1317 C C . LYS A 1 159 ? -2.896 -6.028 8.021 1.00 72.62 159 LYS A C 1
ATOM 1319 O O . LYS A 1 159 ? -1.714 -5.702 7.995 1.00 72.62 159 LYS A O 1
ATOM 1324 N N . ASP A 1 160 ? -3.391 -7.004 7.264 1.00 61.94 160 ASP A N 1
ATOM 1325 C CA . ASP A 1 160 ? -2.554 -7.864 6.418 1.00 61.94 160 ASP A CA 1
ATOM 1326 C C . ASP A 1 160 ? -1.984 -7.074 5.238 1.00 61.94 160 ASP A C 1
ATOM 1328 O O . ASP A 1 160 ? -0.788 -7.113 4.955 1.00 61.94 160 ASP A O 1
ATOM 1332 N N . LEU A 1 161 ? -2.824 -6.261 4.606 1.00 56.44 161 LEU A N 1
ATOM 1333 C CA . LEU A 1 161 ? -2.421 -5.456 3.466 1.00 56.44 161 LEU A CA 1
ATOM 1334 C C . LEU A 1 161 ? -1.498 -4.293 3.864 1.00 56.44 161 LEU A C 1
ATOM 1336 O O . LEU A 1 161 ? -0.657 -3.869 3.079 1.00 56.44 161 LEU A O 1
ATOM 1340 N N . GLU A 1 162 ? -1.569 -3.812 5.104 1.00 55.31 162 GLU A N 1
ATOM 1341 C CA . GLU A 1 162 ? -0.635 -2.828 5.658 1.00 55.31 162 GLU A CA 1
ATOM 1342 C C . GLU A 1 162 ? 0.846 -3.231 5.518 1.00 55.31 162 GLU A C 1
ATOM 1344 O O . GLU A 1 162 ? 1.731 -2.379 5.409 1.00 55.31 162 GLU A O 1
ATOM 1349 N N . ILE A 1 163 ? 1.129 -4.538 5.544 1.00 48.31 163 ILE A N 1
ATOM 1350 C CA . ILE A 1 163 ? 2.470 -5.097 5.341 1.00 48.31 163 ILE A CA 1
ATOM 1351 C C . ILE A 1 163 ? 2.861 -5.000 3.864 1.00 48.31 163 ILE A C 1
ATOM 1353 O O . ILE A 1 163 ? 3.979 -4.597 3.564 1.00 48.31 163 ILE A O 1
ATOM 1357 N N . THR A 1 164 ? 1.936 -5.294 2.951 1.00 46.00 164 THR A N 1
ATOM 1358 C CA . THR A 1 164 ? 2.109 -5.259 1.488 1.00 46.00 164 THR A CA 1
ATOM 1359 C C . THR A 1 164 ? 2.406 -3.859 0.936 1.00 46.00 164 THR A C 1
ATOM 1361 O O . THR A 1 164 ? 3.006 -3.710 -0.123 1.00 46.00 164 THR A O 1
ATOM 1364 N N . TYR A 1 165 ? 1.991 -2.829 1.661 1.00 52.50 165 TYR A N 1
ATOM 1365 C CA . TYR A 1 165 ? 1.871 -1.456 1.176 1.00 52.50 165 TYR A CA 1
ATOM 1366 C C . TYR A 1 165 ? 2.926 -0.480 1.738 1.00 52.50 165 TYR A C 1
ATOM 1368 O O . TYR A 1 165 ? 2.903 0.714 1.429 1.00 52.50 165 TYR A O 1
ATOM 1376 N N . LEU A 1 166 ? 3.847 -0.980 2.569 1.00 53.75 166 LEU A N 1
ATOM 1377 C CA . LEU A 1 166 ? 5.041 -0.257 3.045 1.00 53.75 166 LEU A CA 1
ATOM 1378 C C . LEU A 1 166 ? 6.231 -0.358 2.095 1.00 53.75 166 LEU A C 1
ATOM 1380 O O . LEU A 1 166 ? 7.327 0.115 2.389 1.00 53.75 166 LEU A O 1
ATOM 1384 N N . TYR A 1 167 ? 6.020 -1.039 0.985 1.00 64.75 167 TYR A N 1
ATOM 1385 C CA . TYR A 1 167 ? 7.058 -1.571 0.145 1.00 64.75 167 TYR A CA 1
ATOM 1386 C C . TYR A 1 167 ? 6.855 -1.063 -1.285 1.00 64.75 167 TYR A C 1
ATOM 1388 O O . TYR A 1 167 ? 5.713 -0.970 -1.744 1.00 64.75 167 TYR A O 1
ATOM 1396 N N . PRO A 1 168 ? 7.935 -0.740 -2.020 1.00 73.56 168 PRO A N 1
ATOM 1397 C CA . PRO A 1 168 ? 7.822 -0.352 -3.422 1.00 73.56 168 PRO A CA 1
ATOM 1398 C C . PRO A 1 168 ? 7.199 -1.434 -4.319 1.00 73.56 168 PRO A C 1
ATOM 1400 O O . PRO A 1 168 ? 6.737 -1.115 -5.411 1.00 73.56 168 PRO A O 1
ATOM 1403 N N . VAL A 1 169 ? 7.141 -2.695 -3.874 1.00 82.06 169 VAL A N 1
ATOM 1404 C CA . VAL A 1 169 ? 6.276 -3.717 -4.474 1.00 82.06 169 VAL A CA 1
ATOM 1405 C C . VAL A 1 169 ? 5.026 -3.921 -3.630 1.00 82.06 169 VAL A C 1
ATOM 1407 O O . VAL A 1 169 ? 5.104 -4.182 -2.435 1.00 82.06 169 VAL A O 1
ATOM 1410 N N . THR A 1 170 ? 3.874 -3.895 -4.286 1.00 77.25 170 THR A N 1
ATOM 1411 C CA . THR A 1 170 ? 2.553 -4.098 -3.700 1.00 77.25 170 THR A CA 1
ATOM 1412 C C . THR A 1 170 ? 1.774 -5.138 -4.507 1.00 77.25 170 THR A C 1
ATOM 1414 O O . THR A 1 170 ? 1.820 -5.133 -5.736 1.00 77.25 170 THR A O 1
ATOM 1417 N N . SER A 1 171 ? 1.029 -6.030 -3.847 1.00 79.81 171 SER A N 1
ATOM 1418 C CA . SER A 1 171 ? 0.283 -7.107 -4.509 1.00 79.81 171 SER A CA 1
ATOM 1419 C C . SER A 1 171 ? -1.041 -7.443 -3.818 1.00 79.81 171 SER A C 1
ATOM 1421 O O . SER A 1 171 ? -1.062 -7.802 -2.650 1.00 79.81 171 SER A O 1
ATOM 1423 N N . ASP A 1 172 ? -2.131 -7.454 -4.582 1.00 74.75 172 ASP A N 1
ATOM 1424 C CA . ASP A 1 172 ? -3.434 -7.997 -4.176 1.00 74.75 172 ASP A CA 1
ATOM 1425 C C . ASP A 1 172 ? -3.557 -9.514 -4.357 1.00 74.75 172 ASP A C 1
ATOM 1427 O O . ASP A 1 172 ? -4.605 -10.088 -4.050 1.00 74.75 172 ASP A O 1
ATOM 1431 N N . LEU A 1 173 ? -2.545 -10.163 -4.935 1.00 76.31 173 LEU A N 1
ATOM 1432 C CA . LEU A 1 173 ? -2.556 -11.610 -5.102 1.00 76.31 173 LEU A CA 1
ATOM 1433 C C . LEU A 1 173 ? -2.458 -12.318 -3.751 1.00 76.31 173 LEU A C 1
ATOM 1435 O O . LEU A 1 173 ? -1.773 -11.850 -2.848 1.00 76.31 173 LEU A O 1
ATOM 1439 N N . ASP A 1 174 ? -3.079 -13.492 -3.657 1.00 71.62 174 ASP A N 1
ATOM 1440 C CA . ASP A 1 174 ? -2.935 -14.363 -2.492 1.00 71.62 174 ASP A CA 1
ATOM 1441 C C . ASP A 1 174 ? -1.466 -14.779 -2.275 1.00 71.62 174 ASP A C 1
ATOM 1443 O O . ASP A 1 174 ? -0.734 -15.008 -3.245 1.00 71.62 174 ASP A O 1
ATOM 1447 N N . GLU A 1 175 ? -1.068 -15.014 -1.016 1.00 68.00 175 GLU A N 1
ATOM 1448 C CA . GLU A 1 175 ? 0.293 -15.449 -0.634 1.00 68.00 175 GLU A CA 1
ATOM 1449 C C . GLU A 1 175 ? 0.774 -16.713 -1.371 1.00 68.00 175 GLU A C 1
ATOM 1451 O O . GLU A 1 175 ? 1.972 -16.933 -1.553 1.00 68.00 175 GLU A O 1
ATOM 1456 N N . SER A 1 176 ? -0.163 -17.553 -1.825 1.00 70.38 176 SER A N 1
ATOM 1457 C CA . SER A 1 176 ? 0.137 -18.744 -2.632 1.00 70.38 176 SER A CA 1
ATOM 1458 C C . SER A 1 176 ? 0.714 -18.429 -4.020 1.00 70.38 176 SER A C 1
ATOM 1460 O O . SER A 1 176 ? 1.330 -19.303 -4.630 1.00 70.38 176 SER A O 1
ATOM 1462 N N . LYS A 1 177 ? 0.515 -17.204 -4.522 1.00 80.38 177 LYS A N 1
ATOM 1463 C CA . LYS A 1 177 ? 1.053 -16.714 -5.798 1.00 80.38 177 LYS A CA 1
ATOM 1464 C C . LYS A 1 177 ? 2.304 -15.865 -5.588 1.00 80.38 177 LYS A C 1
ATOM 1466 O O . LYS A 1 177 ? 3.322 -16.134 -6.217 1.00 80.38 177 LYS A O 1
ATOM 1471 N N . LEU A 1 178 ? 2.228 -14.860 -4.715 1.00 81.50 178 LEU A N 1
ATOM 1472 C CA . LEU A 1 178 ? 3.355 -14.006 -4.339 1.00 81.50 178 LEU A CA 1
ATOM 1473 C C . LEU A 1 178 ? 3.443 -13.952 -2.817 1.00 81.50 178 LEU A C 1
ATOM 1475 O O . LEU A 1 178 ? 2.584 -13.372 -2.167 1.00 81.50 178 LEU A O 1
ATOM 1479 N N . SER A 1 179 ? 4.485 -14.563 -2.253 1.00 77.94 179 SER A N 1
ATOM 1480 C CA . SER A 1 179 ? 4.683 -14.564 -0.800 1.00 77.94 179 SER A CA 1
ATOM 1481 C C . SER A 1 179 ? 5.166 -13.208 -0.282 1.00 77.94 179 SER A C 1
ATOM 1483 O O . SER A 1 179 ? 5.978 -12.547 -0.936 1.00 77.94 179 SER A O 1
ATOM 1485 N N . ASP A 1 180 ? 4.788 -12.863 0.947 1.00 68.69 180 ASP A N 1
ATOM 1486 C CA . ASP A 1 180 ? 5.246 -11.651 1.642 1.00 68.69 180 ASP A CA 1
ATOM 1487 C C . ASP A 1 180 ? 6.767 -11.526 1.693 1.00 68.69 180 ASP A C 1
ATOM 1489 O O . ASP A 1 180 ? 7.324 -10.441 1.535 1.00 68.69 180 ASP A O 1
ATOM 1493 N N . ARG A 1 181 ? 7.466 -12.653 1.876 1.00 74.44 181 ARG A N 1
ATOM 1494 C CA . ARG A 1 181 ? 8.930 -12.678 1.866 1.00 74.44 181 ARG A CA 1
ATOM 1495 C C . ARG A 1 181 ? 9.484 -12.216 0.521 1.00 74.44 181 ARG A C 1
ATOM 1497 O O . ARG A 1 181 ? 10.419 -11.429 0.499 1.00 74.44 181 ARG A O 1
ATOM 1504 N N . MET A 1 182 ? 8.907 -12.687 -0.583 1.00 79.94 182 MET A N 1
ATOM 1505 C CA . MET A 1 182 ? 9.336 -12.296 -1.926 1.00 79.94 182 MET A CA 1
ATOM 1506 C C . MET A 1 182 ? 9.074 -10.809 -2.177 1.00 79.94 182 MET A C 1
ATOM 1508 O O . MET A 1 182 ? 9.962 -10.109 -2.655 1.00 79.94 182 MET A O 1
ATOM 1512 N N . ILE A 1 183 ? 7.888 -10.318 -1.802 1.00 77.69 183 ILE A N 1
ATOM 1513 C CA . ILE A 1 183 ? 7.534 -8.895 -1.895 1.00 77.69 183 ILE A CA 1
ATOM 1514 C C . ILE A 1 183 ? 8.548 -8.052 -1.118 1.00 77.69 183 ILE A C 1
ATOM 1516 O O . ILE A 1 183 ? 9.096 -7.093 -1.659 1.00 77.69 183 ILE A O 1
ATOM 1520 N N . LYS A 1 184 ? 8.848 -8.444 0.122 1.00 74.00 184 LYS A N 1
ATOM 1521 C CA . LYS A 1 184 ? 9.799 -7.760 1.000 1.00 74.00 184 LYS A CA 1
ATOM 1522 C C . LYS A 1 184 ? 11.226 -7.765 0.447 1.00 74.00 184 LYS A C 1
ATOM 1524 O O . LYS A 1 184 ? 11.847 -6.707 0.389 1.00 74.00 184 LYS A O 1
ATOM 1529 N N . ASP A 1 185 ? 11.732 -8.923 0.026 1.00 79.19 185 ASP A N 1
ATOM 1530 C CA . ASP A 1 185 ? 13.102 -9.072 -0.481 1.00 79.19 185 ASP A CA 1
ATOM 1531 C C . ASP A 1 185 ? 13.321 -8.211 -1.740 1.00 79.19 185 ASP A C 1
ATOM 1533 O O . ASP A 1 185 ? 14.319 -7.498 -1.836 1.00 79.19 185 ASP A O 1
ATOM 1537 N N . ILE A 1 186 ? 12.361 -8.202 -2.670 1.00 86.31 186 ILE A N 1
ATOM 1538 C CA . ILE A 1 186 ? 12.424 -7.362 -3.877 1.00 86.31 186 ILE A CA 1
ATOM 1539 C C . ILE A 1 186 ? 12.240 -5.880 -3.552 1.00 86.31 186 ILE A C 1
ATOM 1541 O O . ILE A 1 186 ? 12.869 -5.012 -4.147 1.00 86.31 186 ILE A O 1
ATOM 1545 N N . SER A 1 187 ? 11.408 -5.562 -2.575 1.00 81.12 187 SER A N 1
ATOM 1546 C CA . SER A 1 187 ? 11.206 -4.178 -2.153 1.00 81.12 187 SER A CA 1
ATOM 1547 C C . SER A 1 187 ? 12.452 -3.566 -1.523 1.00 81.12 187 SER A C 1
ATOM 1549 O O . SER A 1 187 ? 12.690 -2.367 -1.672 1.00 81.12 187 SER A O 1
ATOM 1551 N N . PHE A 1 188 ? 13.285 -4.381 -0.874 1.00 79.69 188 PHE A N 1
ATOM 1552 C CA . PHE A 1 188 ? 14.608 -3.945 -0.441 1.00 79.69 188 PHE A CA 1
ATOM 1553 C C . PHE A 1 188 ? 15.541 -3.658 -1.615 1.00 79.69 188 PHE A C 1
ATOM 1555 O O . PHE A 1 188 ? 16.233 -2.645 -1.574 1.00 79.69 188 PHE A O 1
ATOM 1562 N N . GLU A 1 189 ? 15.526 -4.486 -2.661 1.00 84.38 189 GLU A N 1
ATOM 1563 C CA . GLU A 1 189 ? 16.294 -4.227 -3.887 1.00 84.38 189 GLU A CA 1
ATOM 1564 C C . GLU A 1 189 ? 15.904 -2.874 -4.502 1.00 84.38 189 GLU A C 1
ATOM 1566 O O . GLU A 1 189 ? 16.762 -2.031 -4.748 1.00 84.38 189 GLU A O 1
ATOM 1571 N N . LEU A 1 190 ? 14.601 -2.602 -4.624 1.00 85.19 190 LEU A N 1
ATOM 1572 C CA . LEU A 1 190 ? 14.097 -1.331 -5.160 1.00 85.19 190 LEU A CA 1
ATOM 1573 C C . LEU A 1 190 ? 14.415 -0.122 -4.269 1.00 85.19 190 LEU A C 1
ATOM 1575 O O . LEU A 1 190 ? 14.611 0.985 -4.768 1.00 85.19 190 LEU A O 1
ATOM 1579 N N . THR A 1 191 ? 14.490 -0.323 -2.954 1.00 79.50 191 THR A N 1
ATOM 1580 C CA . THR A 1 191 ? 14.920 0.732 -2.025 1.00 79.50 191 THR A CA 1
ATOM 1581 C C . THR A 1 191 ? 16.406 1.044 -2.213 1.00 79.50 191 THR A C 1
ATOM 1583 O O . T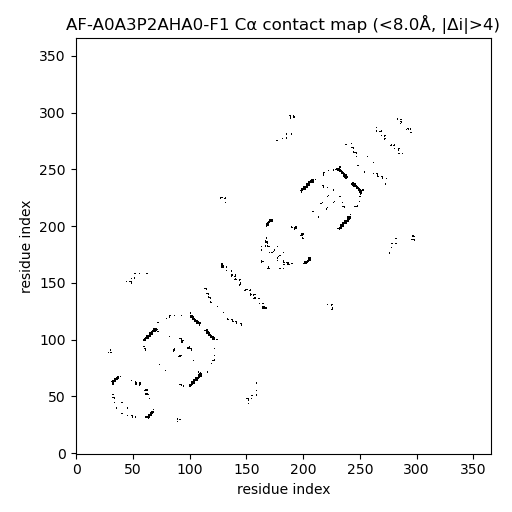HR A 1 191 ? 16.801 2.208 -2.219 1.00 79.50 191 THR A O 1
ATOM 1586 N N . GLU A 1 192 ? 17.242 0.020 -2.402 1.00 79.00 192 GLU A N 1
ATOM 1587 C CA . GLU A 1 192 ? 18.666 0.201 -2.695 1.00 79.00 192 GLU A CA 1
ATOM 1588 C C . GLU A 1 192 ? 18.868 0.903 -4.047 1.00 79.00 192 GLU A C 1
ATOM 1590 O O . GLU A 1 192 ? 19.700 1.806 -4.162 1.00 79.00 192 GLU A O 1
ATOM 1595 N N . TRP A 1 193 ? 18.051 0.563 -5.049 1.00 85.88 193 TRP A N 1
ATOM 1596 C CA . TRP A 1 193 ? 18.008 1.277 -6.323 1.00 85.88 193 TRP A CA 1
ATOM 1597 C C . TRP A 1 193 ? 17.700 2.766 -6.136 1.00 85.88 193 TRP A C 1
ATOM 1599 O O . TRP A 1 193 ? 18.435 3.611 -6.651 1.00 85.88 193 TRP A O 1
ATOM 1609 N N . GLU A 1 194 ? 16.664 3.106 -5.361 1.00 81.38 194 GLU A N 1
ATOM 1610 C CA . GLU A 1 194 ? 16.321 4.499 -5.053 1.00 81.38 194 GLU A CA 1
ATOM 1611 C C . GLU A 1 194 ? 17.506 5.242 -4.422 1.00 81.38 194 GLU A C 1
ATOM 1613 O O . GLU A 1 194 ? 17.864 6.327 -4.882 1.00 81.38 194 GLU A O 1
ATOM 1618 N N . VAL A 1 195 ? 18.176 4.635 -3.439 1.00 76.56 195 VAL A N 1
ATOM 1619 C CA . VAL A 1 195 ? 19.340 5.228 -2.759 1.00 76.56 195 VAL A CA 1
ATOM 1620 C C . VAL A 1 195 ? 20.508 5.470 -3.721 1.00 76.56 195 VAL A C 1
ATOM 1622 O O . VAL A 1 195 ? 21.149 6.521 -3.660 1.00 76.56 195 VAL A O 1
ATOM 1625 N N . GLN A 1 196 ? 20.805 4.520 -4.611 1.00 82.38 196 GLN A N 1
ATOM 1626 C CA . GLN A 1 196 ? 21.967 4.611 -5.500 1.00 82.38 196 GLN A CA 1
ATOM 1627 C C . GLN A 1 196 ? 21.719 5.456 -6.752 1.00 82.38 196 GLN A C 1
ATOM 1629 O O . GLN A 1 196 ? 22.648 6.083 -7.269 1.00 82.38 196 GLN A O 1
ATOM 1634 N N . LYS A 1 197 ? 20.493 5.435 -7.278 1.00 84.56 197 LYS A N 1
ATOM 1635 C CA . LYS A 1 197 ? 20.147 6.027 -8.577 1.00 84.56 197 LYS A CA 1
ATOM 1636 C C . LYS A 1 197 ? 19.283 7.274 -8.464 1.00 84.56 197 LYS A C 1
ATOM 1638 O O . LYS A 1 197 ? 19.130 7.968 -9.466 1.00 84.56 197 LYS A O 1
ATOM 1643 N N . ASN A 1 198 ? 18.751 7.577 -7.278 1.00 81.31 198 ASN A N 1
ATOM 1644 C CA . ASN A 1 198 ? 17.774 8.645 -7.062 1.00 81.31 198 ASN A CA 1
ATOM 1645 C C . ASN A 1 198 ? 16.587 8.533 -8.040 1.00 81.31 198 ASN A C 1
ATOM 1647 O O . ASN A 1 198 ? 16.161 9.508 -8.662 1.00 81.31 198 ASN A O 1
ATOM 1651 N N . GLN A 1 199 ? 16.124 7.299 -8.235 1.00 83.94 199 GLN A N 1
ATOM 1652 C CA . GLN A 1 199 ? 15.019 6.934 -9.113 1.00 83.94 199 GLN A CA 1
ATOM 1653 C C . GLN A 1 199 ? 14.101 5.990 -8.350 1.00 83.94 199 GLN A C 1
ATOM 1655 O O . GLN A 1 199 ? 14.548 4.960 -7.858 1.00 83.94 199 GLN A O 1
ATOM 1660 N N . ARG A 1 200 ? 12.817 6.319 -8.273 1.00 82.44 200 ARG A N 1
ATOM 1661 C CA . ARG A 1 200 ? 11.832 5.501 -7.560 1.00 82.44 200 ARG A CA 1
ATOM 1662 C C . ARG A 1 200 ? 11.171 4.516 -8.501 1.00 82.44 200 ARG A C 1
ATOM 1664 O O . ARG A 1 200 ? 10.662 4.922 -9.541 1.00 82.44 200 ARG A O 1
ATOM 1671 N N . ILE A 1 201 ? 11.113 3.249 -8.128 1.00 86.75 201 ILE A N 1
ATOM 1672 C CA . ILE A 1 201 ? 10.408 2.220 -8.892 1.00 86.75 201 ILE A CA 1
ATOM 1673 C C . ILE A 1 201 ? 9.290 1.669 -8.020 1.00 86.75 201 ILE A C 1
ATOM 1675 O O . ILE A 1 201 ? 9.559 1.175 -6.931 1.00 86.75 201 ILE A O 1
ATOM 1679 N N . HIS A 1 202 ? 8.059 1.703 -8.519 1.00 83.38 202 HIS A N 1
ATOM 1680 C CA . HIS A 1 202 ? 6.910 1.114 -7.850 1.00 83.38 202 HIS A CA 1
ATOM 1681 C C . HIS A 1 202 ? 6.232 0.064 -8.732 1.00 83.38 202 HIS A C 1
ATOM 1683 O O . HIS A 1 202 ? 5.928 0.319 -9.901 1.00 83.38 202 HIS A O 1
ATOM 1689 N N . LEU A 1 203 ? 5.984 -1.116 -8.167 1.00 87.69 203 LEU A N 1
ATOM 1690 C CA . LEU A 1 203 ? 5.285 -2.219 -8.817 1.00 87.69 203 LEU A CA 1
ATOM 1691 C C . LEU A 1 203 ? 3.991 -2.505 -8.063 1.00 87.69 203 LEU A C 1
ATOM 1693 O O . LEU A 1 203 ? 4.022 -2.871 -6.893 1.00 87.69 203 LEU A O 1
ATOM 1697 N N . LEU A 1 204 ? 2.867 -2.432 -8.766 1.00 84.88 204 LEU A N 1
ATOM 1698 C CA . LEU A 1 204 ? 1.568 -2.831 -8.252 1.00 84.88 204 LEU A CA 1
ATOM 1699 C C . LEU A 1 204 ? 1.044 -4.047 -9.006 1.00 84.88 204 LEU A C 1
ATOM 1701 O O . LEU A 1 204 ? 0.918 -4.019 -10.230 1.00 84.88 204 LEU A O 1
ATOM 1705 N N . TRP A 1 205 ? 0.637 -5.073 -8.266 1.00 87.94 205 TRP A N 1
ATOM 1706 C CA . TRP A 1 205 ? -0.054 -6.238 -8.797 1.00 87.94 205 TRP A CA 1
ATOM 1707 C C . TRP A 1 205 ? -1.510 -6.270 -8.342 1.00 87.94 205 TRP A C 1
ATOM 1709 O O . TRP A 1 205 ? -1.793 -6.407 -7.156 1.00 87.94 205 TRP A O 1
ATOM 1719 N N . LYS A 1 206 ? -2.452 -6.188 -9.281 1.00 84.44 206 LYS A N 1
ATOM 1720 C CA . LYS A 1 206 ? -3.887 -6.335 -9.022 1.00 84.44 206 LYS A CA 1
ATOM 1721 C C . LYS A 1 206 ? -4.351 -7.732 -9.423 1.00 84.44 206 LYS A C 1
ATOM 1723 O O . LYS A 1 206 ? -3.929 -8.277 -10.444 1.00 84.44 206 LYS A O 1
ATOM 1728 N N . ALA A 1 207 ? -5.210 -8.324 -8.596 1.00 81.31 207 ALA A N 1
ATOM 1729 C CA . ALA A 1 207 ? -5.799 -9.631 -8.877 1.00 81.31 207 ALA A CA 1
ATOM 1730 C C . ALA A 1 207 ? -6.916 -9.533 -9.925 1.00 81.31 207 ALA A C 1
ATOM 1732 O O . ALA A 1 207 ? -6.961 -10.339 -10.849 1.00 81.31 207 ALA A O 1
ATOM 1733 N N . ASN A 1 208 ? -7.805 -8.547 -9.761 1.00 76.56 208 ASN A N 1
ATOM 1734 C CA . ASN A 1 208 ? -9.024 -8.386 -10.551 1.00 76.56 208 ASN A CA 1
ATOM 1735 C C . ASN A 1 208 ? -9.311 -6.899 -10.810 1.00 76.56 208 ASN A C 1
ATOM 1737 O O . ASN A 1 208 ? -10.262 -6.339 -10.257 1.00 76.56 208 ASN A O 1
ATOM 1741 N N . LEU A 1 209 ? -8.465 -6.225 -11.592 1.00 76.50 209 LEU A N 1
ATOM 1742 C CA . LEU A 1 209 ? -8.761 -4.860 -12.015 1.00 76.50 209 LEU A CA 1
ATOM 1743 C C . LEU A 1 209 ? -9.774 -4.886 -13.162 1.00 76.50 209 LEU A C 1
ATOM 1745 O O . LEU A 1 209 ? -9.612 -5.605 -14.149 1.00 76.50 209 LEU A O 1
ATOM 1749 N N . ARG A 1 210 ? -10.821 -4.064 -13.062 1.00 74.06 210 ARG A N 1
ATOM 1750 C CA . ARG A 1 210 ? -11.741 -3.886 -14.187 1.00 74.06 210 ARG A CA 1
ATOM 1751 C C . ARG A 1 210 ? -10.994 -3.290 -15.380 1.00 74.06 210 ARG A C 1
ATOM 1753 O O . ARG A 1 210 ? -10.236 -2.335 -15.231 1.00 74.06 210 ARG A O 1
ATOM 1760 N N . GLU A 1 211 ? -11.251 -3.829 -16.568 1.00 77.00 211 GLU A N 1
ATOM 1761 C CA . GLU A 1 211 ? -10.520 -3.463 -17.787 1.00 77.00 211 GLU A CA 1
ATOM 1762 C C . GLU A 1 211 ? -10.615 -1.966 -18.121 1.00 77.00 211 GLU A C 1
ATOM 1764 O O . GLU A 1 211 ? -9.629 -1.373 -18.563 1.00 77.00 211 GLU A O 1
ATOM 1769 N N . ASP A 1 212 ? -11.772 -1.351 -17.863 1.00 73.75 212 ASP A N 1
ATOM 1770 C CA . ASP A 1 212 ? -12.017 0.071 -18.104 1.00 73.75 212 ASP A CA 1
ATOM 1771 C C . ASP A 1 212 ? -11.244 0.994 -17.154 1.00 73.75 212 ASP A C 1
ATOM 1773 O O . ASP A 1 212 ? -10.982 2.141 -17.507 1.00 73.75 212 ASP A O 1
ATOM 1777 N N . LEU A 1 213 ? -10.814 0.483 -15.998 1.00 73.56 213 LEU A N 1
ATOM 1778 C CA . LEU A 1 213 ? -10.043 1.233 -15.007 1.00 73.56 213 LEU A CA 1
ATOM 1779 C C . LEU A 1 213 ? -8.529 1.124 -15.217 1.00 73.56 213 LEU A C 1
ATOM 1781 O O . LEU A 1 213 ? -7.779 1.860 -14.585 1.00 73.56 213 LEU A O 1
ATOM 1785 N N . PHE A 1 214 ? -8.047 0.239 -16.096 1.00 83.38 214 PHE A N 1
ATOM 1786 C CA . PHE A 1 214 ? -6.609 -0.018 -16.229 1.00 83.38 214 PHE A CA 1
ATOM 1787 C C . PHE A 1 214 ? -5.811 1.236 -16.613 1.00 83.38 214 PHE A C 1
ATOM 1789 O O . PHE A 1 214 ? -4.821 1.562 -15.963 1.00 83.38 214 PHE A O 1
ATOM 1796 N N . GLU A 1 215 ? -6.241 1.955 -17.654 1.00 81.00 215 GLU A N 1
ATOM 1797 C CA . GLU A 1 215 ? -5.557 3.187 -18.075 1.00 81.00 215 GLU A CA 1
ATOM 1798 C C . GLU A 1 215 ? -5.752 4.315 -17.059 1.00 81.00 215 GLU A C 1
ATOM 1800 O O . GLU A 1 215 ? -4.845 5.108 -16.847 1.00 81.00 215 GLU A O 1
ATOM 1805 N N . GLU A 1 216 ? -6.903 4.373 -16.385 1.00 70.12 216 GLU A N 1
ATOM 1806 C CA . GLU A 1 216 ? -7.152 5.370 -15.341 1.00 70.12 216 GLU A CA 1
ATOM 1807 C C . GLU A 1 216 ? -6.207 5.182 -14.145 1.00 70.12 216 GLU A C 1
ATOM 1809 O O . GLU A 1 216 ? -5.615 6.151 -13.665 1.00 70.12 216 GLU A O 1
ATOM 1814 N N . TYR A 1 217 ? -5.994 3.933 -13.723 1.00 73.69 217 TYR A N 1
ATOM 1815 C CA . TYR A 1 217 ? -5.018 3.575 -12.693 1.00 73.69 217 TYR A CA 1
ATOM 1816 C C . TYR A 1 217 ? -3.593 3.921 -13.121 1.00 73.69 217 TYR A C 1
ATOM 1818 O O . TYR A 1 217 ? -2.796 4.420 -12.328 1.00 73.69 217 TYR A O 1
ATOM 1826 N N . LEU A 1 218 ? -3.267 3.659 -14.382 1.00 78.44 218 LEU A N 1
ATOM 1827 C CA . LEU A 1 218 ? -1.936 3.899 -14.911 1.00 78.44 218 LEU A CA 1
ATOM 1828 C C . LEU A 1 218 ? -1.619 5.401 -15.039 1.00 78.44 218 LEU A C 1
ATOM 1830 O O . LEU A 1 218 ? -0.505 5.804 -14.722 1.00 78.44 218 LEU A O 1
ATOM 1834 N N . GLU A 1 219 ? -2.588 6.217 -15.466 1.00 72.06 219 GLU A N 1
ATOM 1835 C CA . GLU A 1 219 ? -2.397 7.639 -15.797 1.00 72.06 219 GLU A CA 1
ATOM 1836 C C . GLU A 1 219 ? -2.670 8.615 -14.651 1.00 72.06 219 GLU A C 1
ATOM 1838 O O . GLU A 1 219 ? -2.022 9.653 -14.580 1.00 72.06 219 GLU A O 1
ATOM 1843 N N . ASN A 1 220 ? -3.649 8.347 -13.782 1.00 59.06 220 ASN A N 1
ATOM 1844 C CA . ASN A 1 220 ? -4.166 9.370 -12.857 1.00 59.06 220 ASN A CA 1
ATOM 1845 C C . ASN A 1 220 ? -3.933 9.037 -11.383 1.00 59.06 220 ASN A C 1
ATOM 1847 O O . ASN A 1 220 ? -3.932 9.922 -10.521 1.00 59.06 220 ASN A O 1
ATOM 1851 N N . TYR A 1 221 ? -3.760 7.756 -11.084 1.00 55.00 221 TYR A N 1
ATOM 1852 C CA . TYR A 1 221 ? -3.938 7.248 -9.733 1.00 55.00 221 TYR A CA 1
ATOM 1853 C C . TYR A 1 221 ? -2.651 7.296 -8.892 1.00 55.00 221 TYR A C 1
ATOM 1855 O O . TYR A 1 221 ? -2.699 7.668 -7.725 1.00 55.00 221 TYR A O 1
ATOM 1863 N N . PHE A 1 222 ? -1.488 7.032 -9.495 1.00 55.47 222 PHE A N 1
ATOM 1864 C CA . PHE A 1 222 ? -0.172 7.200 -8.858 1.00 55.47 222 PHE A CA 1
ATOM 1865 C C . PHE A 1 222 ? 0.474 8.605 -9.017 1.00 55.47 222 PHE A C 1
ATOM 1867 O O . PHE A 1 222 ? 1.045 9.113 -8.046 1.00 55.47 222 PHE A O 1
ATOM 1874 N N . PRO A 1 223 ? 0.394 9.292 -10.183 1.00 48.97 223 PRO A N 1
ATOM 1875 C CA . PRO A 1 223 ? 1.105 10.563 -10.390 1.00 48.97 223 PRO A CA 1
ATOM 1876 C C . PRO A 1 223 ? 0.583 11.752 -9.582 1.00 48.97 223 PRO A C 1
ATOM 1878 O O . PRO A 1 223 ? 1.321 12.709 -9.375 1.00 48.97 223 PRO A O 1
ATOM 1881 N N . SER A 1 224 ? -0.667 11.727 -9.120 1.00 46.97 224 SER A N 1
ATOM 1882 C CA . SER A 1 224 ? -1.255 12.858 -8.390 1.00 46.97 224 SER A CA 1
ATOM 1883 C C . SER A 1 224 ? -0.785 12.972 -6.933 1.00 46.97 224 SER A C 1
ATOM 1885 O O . SER A 1 224 ? -0.982 14.020 -6.319 1.00 46.97 224 SER A O 1
ATOM 1887 N N . ILE A 1 225 ? -0.171 11.918 -6.384 1.00 45.09 225 ILE A N 1
ATOM 1888 C CA . ILE A 1 225 ? 0.131 11.807 -4.951 1.00 45.09 225 ILE A CA 1
ATOM 1889 C C . ILE A 1 225 ? 1.631 11.628 -4.699 1.00 45.09 225 ILE A C 1
ATOM 1891 O O . ILE A 1 225 ? 2.142 12.235 -3.763 1.00 45.09 225 ILE A O 1
ATOM 1895 N N . THR A 1 226 ? 2.331 10.839 -5.525 1.00 49.03 226 THR A N 1
ATOM 1896 C CA . THR A 1 226 ? 3.691 10.368 -5.200 1.00 49.03 226 THR A CA 1
ATOM 1897 C C . THR A 1 226 ? 4.804 11.093 -5.938 1.00 49.03 226 THR A C 1
ATOM 1899 O O . THR A 1 226 ? 5.830 11.419 -5.357 1.00 49.03 226 THR A O 1
ATOM 1902 N N . TYR A 1 227 ? 4.602 11.381 -7.218 1.00 55.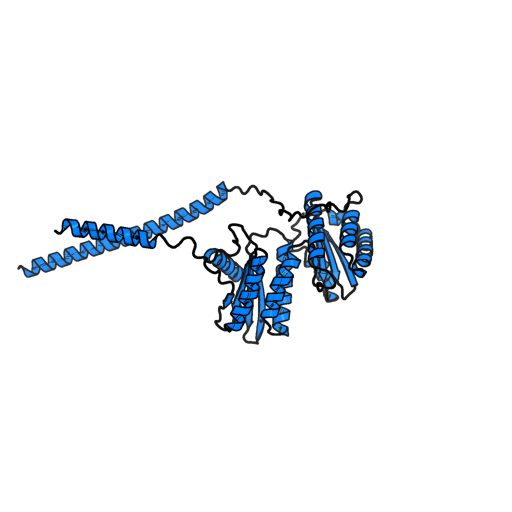84 227 TYR A N 1
ATOM 1903 C CA . TYR A 1 227 ? 5.597 12.063 -8.033 1.00 55.84 227 TYR A CA 1
ATOM 1904 C C . TYR A 1 227 ? 5.267 13.549 -8.053 1.00 55.84 227 TYR A C 1
ATOM 1906 O O . TYR A 1 227 ? 4.661 14.060 -8.997 1.00 55.84 227 TYR A O 1
ATOM 1914 N N . GLN A 1 228 ? 5.623 14.249 -6.972 1.00 47.97 228 GLN A N 1
ATOM 1915 C CA . GLN A 1 228 ? 5.565 15.708 -6.976 1.00 47.97 228 GLN A CA 1
ATOM 1916 C C . GLN A 1 228 ? 6.400 16.243 -8.149 1.00 47.97 228 GLN A C 1
ATOM 1918 O O . GLN A 1 228 ? 7.391 15.633 -8.551 1.00 47.97 228 GLN A O 1
ATOM 1923 N N . LEU A 1 229 ? 5.964 17.372 -8.716 1.00 47.62 229 LEU A N 1
ATOM 1924 C CA . LEU A 1 229 ? 6.534 18.035 -9.896 1.00 47.62 229 LEU A CA 1
ATOM 1925 C C . LEU A 1 229 ? 8.081 18.070 -9.872 1.00 47.62 229 LEU A C 1
ATOM 1927 O O . LEU A 1 229 ? 8.665 19.013 -9.342 1.00 47.62 229 LEU A O 1
ATOM 1931 N N . GLY A 1 230 ? 8.730 17.066 -10.475 1.00 55.78 230 GLY A N 1
ATOM 1932 C CA . GLY A 1 230 ? 10.185 17.006 -10.666 1.00 55.78 230 GLY A CA 1
ATOM 1933 C C . GLY A 1 230 ? 10.892 15.712 -10.240 1.00 55.78 230 GLY A C 1
ATOM 1934 O O . GLY A 1 230 ? 12.078 15.582 -10.526 1.00 55.78 230 GLY A O 1
ATOM 1935 N N . GLU A 1 231 ? 10.225 14.757 -9.587 1.00 67.88 231 GLU A N 1
ATOM 1936 C CA . GLU A 1 231 ? 10.883 13.505 -9.178 1.00 67.88 231 GLU A CA 1
ATOM 1937 C C . GLU A 1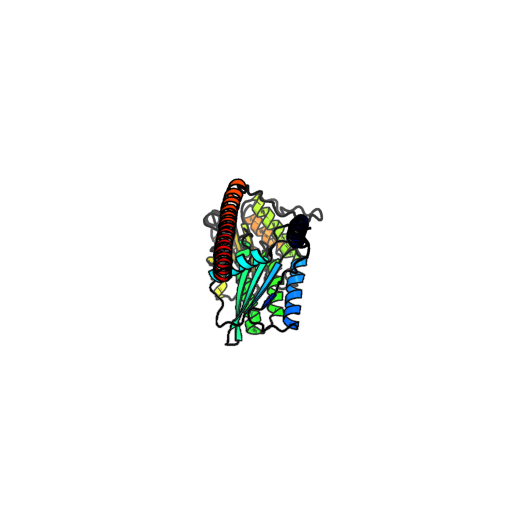 231 ? 10.946 12.448 -10.292 1.00 67.88 231 GLU A C 1
ATOM 1939 O O . GLU A 1 231 ? 9.984 12.232 -11.033 1.00 67.88 231 GLU A O 1
ATOM 1944 N N . ASN A 1 232 ? 12.085 11.750 -10.378 1.00 79.94 232 ASN A N 1
ATOM 1945 C CA . ASN A 1 232 ? 12.306 10.664 -11.328 1.00 79.94 232 ASN A CA 1
ATOM 1946 C C . ASN A 1 232 ? 11.746 9.347 -10.793 1.00 79.94 232 ASN A C 1
ATOM 1948 O O . ASN A 1 232 ? 12.175 8.854 -9.746 1.00 79.94 232 ASN A O 1
ATOM 1952 N N . GLY A 1 233 ? 10.859 8.715 -11.556 1.00 84.69 233 GLY A N 1
ATOM 1953 C CA . GLY A 1 233 ? 10.446 7.365 -11.212 1.00 84.69 233 GLY A CA 1
ATOM 1954 C C . GLY A 1 233 ? 9.641 6.622 -12.254 1.00 84.69 233 GLY A C 1
ATOM 1955 O O . GLY A 1 233 ? 9.381 7.110 -13.352 1.00 84.69 233 GLY A O 1
ATOM 1956 N N . VAL A 1 234 ? 9.289 5.399 -11.883 1.00 88.25 234 VAL A N 1
ATOM 1957 C CA . VAL A 1 234 ? 8.628 4.416 -12.723 1.00 88.25 234 VAL A CA 1
ATOM 1958 C C . VAL A 1 234 ? 7.502 3.770 -11.942 1.00 88.25 234 VAL A C 1
ATOM 1960 O O . VAL A 1 234 ? 7.723 3.236 -10.860 1.00 88.25 234 VAL A O 1
ATOM 1963 N N . PHE A 1 235 ? 6.315 3.751 -12.532 1.00 87.94 235 PHE A N 1
ATOM 1964 C CA . PHE A 1 235 ? 5.188 2.972 -12.045 1.00 87.94 235 PHE A CA 1
ATOM 1965 C C . PHE A 1 235 ? 4.895 1.825 -13.007 1.00 87.94 235 PHE A C 1
ATOM 1967 O O . PHE A 1 235 ? 4.773 2.027 -14.218 1.00 87.94 235 PHE A O 1
ATOM 1974 N N . VAL A 1 236 ? 4.773 0.620 -12.460 1.00 91.69 236 VAL A N 1
ATOM 1975 C CA . VAL A 1 236 ? 4.424 -0.594 -13.194 1.00 91.69 236 VAL A CA 1
ATOM 1976 C C . VAL A 1 236 ? 3.127 -1.155 -12.627 1.00 91.69 236 VAL A C 1
ATOM 1978 O O . VAL A 1 236 ? 3.073 -1.562 -11.469 1.00 91.69 236 VAL A O 1
ATOM 1981 N N . LEU A 1 237 ? 2.096 -1.226 -13.465 1.00 90.50 237 LEU A N 1
ATOM 1982 C CA . LEU A 1 237 ? 0.811 -1.837 -13.143 1.00 90.50 237 LEU A CA 1
ATOM 1983 C C . LEU A 1 237 ? 0.722 -3.215 -13.795 1.00 90.50 237 LEU A C 1
ATOM 1985 O O . LEU A 1 237 ? 0.748 -3.324 -15.021 1.00 90.50 237 LEU A O 1
ATOM 1989 N N . CYS A 1 238 ? 0.573 -4.255 -12.986 1.00 92.31 238 CYS A N 1
ATOM 1990 C CA . CYS A 1 238 ? 0.312 -5.620 -13.424 1.00 92.31 238 CYS A CA 1
ATOM 1991 C C . CYS A 1 238 ? -1.116 -6.000 -13.045 1.00 92.31 238 CYS A C 1
ATOM 1993 O O . CYS A 1 238 ? -1.475 -5.925 -11.875 1.00 92.31 238 CYS A O 1
ATOM 1995 N N . ASP A 1 239 ? -1.917 -6.446 -14.008 1.00 91.12 239 ASP A N 1
ATOM 1996 C CA . ASP A 1 239 ? -3.241 -7.001 -13.728 1.00 91.12 239 ASP A CA 1
ATOM 1997 C C . ASP A 1 239 ? -3.302 -8.475 -14.134 1.00 91.12 239 ASP A C 1
ATOM 1999 O O . ASP A 1 239 ? -3.032 -8.848 -15.281 1.00 91.12 239 ASP A O 1
ATOM 2003 N N . GLU A 1 240 ? -3.642 -9.320 -13.165 1.00 89.19 240 GLU A N 1
ATOM 2004 C CA . GLU A 1 240 ? -3.691 -10.769 -13.325 1.00 89.19 240 GLU A CA 1
ATOM 2005 C C . GLU A 1 240 ? -4.894 -11.211 -14.165 1.00 89.19 240 GLU A C 1
ATOM 2007 O O . GLU A 1 240 ? -4.750 -12.099 -15.007 1.00 89.19 240 GLU A O 1
ATOM 2012 N N . GLN A 1 241 ? -6.052 -10.564 -13.995 1.00 84.31 241 GLN A N 1
ATOM 2013 C CA . GLN A 1 241 ? -7.287 -10.921 -14.693 1.00 84.31 241 GLN A CA 1
ATOM 2014 C C . GLN A 1 241 ? -7.199 -10.661 -16.201 1.00 84.31 241 GLN A C 1
ATOM 2016 O O . GLN A 1 241 ? -7.513 -11.538 -17.007 1.00 84.31 241 GLN A O 1
ATOM 2021 N N . THR A 1 242 ? -6.766 -9.465 -16.600 1.00 87.06 242 THR A N 1
ATOM 2022 C CA . THR A 1 242 ? -6.610 -9.095 -18.015 1.00 87.06 242 THR A CA 1
ATOM 2023 C C . THR A 1 242 ? -5.260 -9.532 -18.591 1.00 87.06 242 THR A C 1
ATOM 2025 O O . THR A 1 242 ? -5.068 -9.528 -19.809 1.00 87.06 242 THR A O 1
ATOM 2028 N N . GLY A 1 243 ? -4.308 -9.931 -17.741 1.00 89.94 243 GLY A N 1
ATOM 2029 C CA . GLY A 1 243 ? -2.964 -10.343 -18.144 1.00 89.94 243 GLY A CA 1
ATOM 2030 C C . GLY A 1 243 ? -2.140 -9.207 -18.756 1.00 89.94 243 GLY A C 1
ATOM 2031 O O . GLY A 1 243 ? -1.284 -9.457 -19.618 1.00 89.94 243 GLY A O 1
ATOM 2032 N N . ARG A 1 244 ? -2.432 -7.968 -18.351 1.00 92.94 244 ARG A N 1
ATOM 2033 C CA . ARG A 1 244 ? -1.820 -6.740 -18.862 1.00 92.94 244 ARG A CA 1
ATOM 2034 C C . ARG A 1 244 ? -0.704 -6.266 -17.937 1.00 92.94 244 ARG A C 1
ATOM 2036 O O . ARG A 1 244 ? -0.763 -6.439 -16.723 1.00 92.94 244 ARG A O 1
ATOM 2043 N N . VAL A 1 245 ? 0.302 -5.644 -18.545 1.00 95.62 245 VAL A N 1
ATOM 2044 C CA . VAL A 1 245 ? 1.328 -4.864 -17.849 1.00 95.62 245 VAL A CA 1
ATOM 2045 C C . VAL A 1 245 ? 1.378 -3.495 -18.503 1.00 95.62 245 VAL A C 1
ATOM 2047 O O . VAL A 1 245 ? 1.441 -3.413 -19.730 1.00 95.62 245 VAL A O 1
ATOM 2050 N N . GLY A 1 246 ? 1.327 -2.449 -17.690 1.00 94.19 246 GLY A N 1
ATOM 2051 C CA . GLY A 1 246 ? 1.477 -1.063 -18.108 1.00 94.19 246 GLY A CA 1
ATOM 2052 C C . GLY A 1 246 ? 2.647 -0.427 -17.379 1.00 94.19 246 GLY A C 1
ATOM 2053 O O . GLY A 1 246 ? 2.866 -0.715 -16.203 1.00 94.19 246 GLY A O 1
ATOM 2054 N N . VAL A 1 247 ? 3.401 0.419 -18.077 1.00 93.75 247 VAL A N 1
ATOM 2055 C CA . VAL A 1 247 ? 4.521 1.161 -17.489 1.00 93.75 247 VAL A CA 1
ATOM 2056 C C . VAL A 1 247 ? 4.334 2.655 -17.720 1.00 93.75 247 VAL A C 1
ATOM 2058 O O . VAL A 1 247 ? 4.002 3.095 -18.825 1.00 93.75 247 VAL A O 1
ATOM 2061 N N . ARG A 1 248 ? 4.584 3.450 -16.681 1.00 88.81 248 ARG A N 1
ATOM 2062 C CA . ARG A 1 248 ? 4.672 4.909 -16.764 1.00 88.81 248 ARG A CA 1
ATOM 2063 C C . ARG A 1 248 ? 5.966 5.399 -16.149 1.00 88.81 248 ARG A C 1
ATOM 2065 O O . ARG A 1 248 ? 6.404 4.886 -15.127 1.00 88.81 248 ARG A O 1
ATOM 2072 N N . MET A 1 249 ? 6.564 6.373 -16.821 1.00 88.50 249 MET A N 1
ATOM 2073 C CA . MET A 1 249 ? 7.801 7.036 -16.425 1.00 88.50 249 MET A CA 1
ATOM 2074 C C . MET A 1 249 ? 7.466 8.474 -16.031 1.00 88.50 249 MET A C 1
ATOM 2076 O O . MET A 1 249 ? 6.616 9.097 -16.669 1.00 88.50 249 MET A O 1
ATOM 2080 N N . TYR A 1 250 ? 8.150 8.996 -15.020 1.00 83.12 250 TYR A N 1
ATOM 2081 C CA . TYR A 1 250 ? 7.933 10.330 -14.462 1.00 83.12 250 TYR A CA 1
ATOM 2082 C C . TYR A 1 250 ? 9.241 11.109 -14.347 1.00 83.12 250 TYR A C 1
ATOM 2084 O O . TYR A 1 250 ? 10.331 10.530 -14.372 1.00 83.12 250 TYR A O 1
ATOM 2092 N N . GLY A 1 251 ? 9.115 12.429 -14.215 1.00 81.19 251 GLY A N 1
ATOM 2093 C CA . GLY A 1 251 ? 10.255 13.341 -14.177 1.00 81.19 251 GLY A CA 1
ATOM 2094 C C . GLY A 1 251 ? 11.031 13.329 -15.492 1.00 81.19 251 GLY A C 1
ATOM 2095 O O . GLY A 1 251 ? 10.460 13.147 -16.568 1.00 81.19 251 GLY A O 1
ATOM 2096 N N . ASP A 1 252 ? 12.349 13.461 -15.397 1.00 85.31 252 ASP A N 1
ATOM 2097 C CA . ASP A 1 252 ? 13.272 13.410 -16.530 1.00 85.31 252 ASP A CA 1
ATOM 2098 C C . ASP A 1 252 ? 13.237 12.056 -17.258 1.00 85.31 252 ASP A C 1
ATOM 2100 O O . ASP A 1 252 ? 13.603 11.985 -18.431 1.00 85.31 252 ASP A O 1
ATOM 2104 N N . LEU A 1 253 ? 12.807 10.968 -16.600 1.00 86.19 253 LEU A N 1
ATOM 2105 C CA . LEU A 1 253 ? 12.685 9.653 -17.246 1.00 86.19 253 LEU A CA 1
ATOM 2106 C C . LEU A 1 253 ? 11.588 9.628 -18.318 1.00 86.19 253 LEU A C 1
ATOM 2108 O O . LEU A 1 253 ? 11.693 8.851 -19.269 1.00 86.19 253 LEU A O 1
ATOM 2112 N N . ALA A 1 254 ? 10.554 10.469 -18.194 1.00 85.06 254 ALA A N 1
ATOM 2113 C CA . ALA A 1 254 ? 9.444 10.519 -19.147 1.00 85.06 254 ALA A CA 1
ATOM 2114 C C . ALA A 1 254 ? 9.908 10.907 -20.561 1.00 85.06 254 ALA A C 1
ATOM 2116 O O . ALA A 1 254 ? 9.420 10.354 -21.548 1.00 85.06 254 ALA A O 1
ATOM 2117 N N . ASP A 1 255 ? 10.903 11.792 -20.651 1.00 86.00 255 ASP A N 1
ATOM 2118 C CA . ASP A 1 255 ? 11.444 12.285 -21.920 1.00 86.00 255 ASP A CA 1
ATOM 2119 C C . ASP A 1 255 ? 12.625 11.446 -22.445 1.00 86.00 255 ASP A C 1
ATOM 2121 O O . ASP A 1 255 ? 12.996 11.545 -23.617 1.00 86.00 255 ASP A O 1
ATOM 2125 N N . GLN A 1 256 ? 13.219 10.591 -21.604 1.00 89.81 256 GLN A N 1
ATOM 2126 C CA . GLN A 1 256 ? 14.387 9.773 -21.965 1.00 89.81 256 GLN A CA 1
ATOM 2127 C C . GLN A 1 256 ? 14.045 8.575 -22.857 1.00 89.81 256 GLN A C 1
ATOM 2129 O O . GLN A 1 256 ? 14.880 8.132 -23.653 1.00 89.81 256 GLN A O 1
ATOM 2134 N N . PHE A 1 257 ? 12.827 8.042 -22.750 1.00 90.81 257 PHE A N 1
ATOM 2135 C CA . PHE A 1 257 ? 12.428 6.813 -23.430 1.00 90.81 257 PHE A CA 1
ATOM 2136 C C . PHE A 1 257 ? 11.223 7.045 -24.335 1.00 90.81 257 PHE A C 1
ATOM 2138 O O . PHE A 1 257 ? 10.174 7.515 -23.910 1.00 90.81 257 PHE A O 1
ATOM 2145 N N . ASN A 1 258 ? 11.329 6.646 -25.604 1.00 92.00 258 ASN A N 1
ATOM 2146 C CA . ASN A 1 258 ? 10.202 6.783 -26.524 1.00 92.00 258 ASN A CA 1
ATOM 2147 C C . ASN A 1 258 ? 9.136 5.681 -26.309 1.00 92.00 258 ASN A C 1
ATOM 2149 O O . ASN A 1 258 ? 9.456 4.584 -25.832 1.00 92.00 258 ASN A O 1
ATOM 2153 N N . PRO A 1 259 ? 7.882 5.888 -26.767 1.00 92.50 259 PRO A N 1
ATOM 2154 C CA . PRO A 1 259 ? 6.792 4.927 -26.563 1.00 92.50 259 PRO A CA 1
ATOM 2155 C C . PRO A 1 259 ? 7.068 3.516 -27.106 1.00 92.50 259 PRO A C 1
ATOM 2157 O O . PRO A 1 259 ? 6.556 2.524 -26.590 1.00 92.50 259 PRO A O 1
ATOM 2160 N N . LYS A 1 260 ? 7.903 3.385 -28.147 1.00 95.50 260 LYS A N 1
ATOM 2161 C CA . LYS A 1 260 ? 8.274 2.077 -28.706 1.00 95.50 260 LYS A CA 1
ATOM 2162 C C . LYS A 1 260 ? 9.218 1.308 -27.777 1.00 95.50 260 LYS A C 1
ATOM 2164 O O . LYS A 1 260 ? 9.158 0.080 -27.761 1.00 95.50 260 LYS A O 1
ATOM 2169 N N . GLN A 1 261 ? 10.092 1.995 -27.041 1.00 95.44 261 GLN A N 1
ATOM 2170 C CA . GLN A 1 261 ? 10.948 1.382 -26.022 1.00 95.44 261 GLN A CA 1
ATOM 2171 C C . GLN A 1 261 ? 10.120 0.943 -24.814 1.00 95.44 261 GLN A C 1
ATOM 2173 O O . GLN A 1 261 ? 10.233 -0.215 -24.419 1.00 95.44 261 GLN A O 1
ATOM 2178 N N . ILE A 1 262 ? 9.223 1.803 -24.321 1.00 95.19 262 ILE A N 1
ATOM 2179 C CA . ILE A 1 262 ? 8.314 1.470 -23.212 1.00 95.19 262 ILE A CA 1
ATOM 2180 C C . ILE A 1 262 ? 7.446 0.257 -23.558 1.00 95.19 262 ILE A C 1
ATOM 2182 O O . ILE A 1 262 ? 7.408 -0.713 -22.809 1.00 95.19 262 ILE A O 1
ATOM 2186 N N . LYS A 1 263 ? 6.872 0.214 -24.764 1.00 96.00 263 LYS A N 1
ATOM 2187 C CA . LYS A 1 263 ? 6.086 -0.944 -25.212 1.00 96.00 263 LYS A CA 1
ATOM 2188 C C . LYS A 1 263 ? 6.894 -2.247 -25.276 1.00 96.00 263 LYS A C 1
ATOM 2190 O O . LYS A 1 263 ? 6.352 -3.329 -25.058 1.00 96.00 263 LYS A O 1
ATOM 2195 N N . LYS A 1 264 ? 8.189 -2.182 -25.608 1.00 96.06 264 LYS A N 1
ATOM 2196 C CA . LYS A 1 264 ? 9.068 -3.365 -25.571 1.00 96.06 264 LYS A CA 1
ATOM 2197 C C . LYS A 1 264 ? 9.346 -3.809 -24.138 1.00 96.06 264 LYS A C 1
ATOM 2199 O O . LYS A 1 264 ? 9.361 -5.011 -23.891 1.00 96.06 264 LYS A O 1
ATOM 2204 N N . LEU A 1 265 ? 9.552 -2.863 -23.225 1.00 97.00 265 LEU A N 1
ATOM 2205 C CA . LEU A 1 265 ? 9.694 -3.143 -21.801 1.00 97.00 265 LEU A CA 1
ATOM 2206 C C . LEU A 1 265 ? 8.429 -3.823 -21.261 1.00 97.00 265 LEU A C 1
ATOM 2208 O O . LEU A 1 265 ? 8.534 -4.918 -20.725 1.00 97.00 265 LEU A O 1
ATOM 2212 N N . GLU A 1 266 ? 7.242 -3.263 -21.509 1.00 97.12 266 GLU A N 1
ATOM 2213 C CA . GLU A 1 266 ? 5.950 -3.862 -21.129 1.00 97.12 266 GLU A CA 1
ATOM 2214 C C . GLU A 1 266 ? 5.807 -5.305 -21.638 1.00 97.12 266 GLU A C 1
ATOM 2216 O O . GLU A 1 266 ? 5.372 -6.194 -20.909 1.00 97.12 266 GLU A O 1
ATOM 2221 N N . GLN A 1 267 ? 6.222 -5.575 -22.881 1.00 96.19 267 GLN A N 1
ATOM 2222 C CA . GLN A 1 267 ? 6.214 -6.928 -23.443 1.00 96.19 267 GLN A CA 1
ATOM 2223 C C . GLN A 1 267 ? 7.176 -7.882 -22.731 1.00 96.19 267 GLN A C 1
ATOM 2225 O O . GLN A 1 267 ? 6.840 -9.055 -22.565 1.00 96.19 267 GLN A O 1
ATOM 2230 N N . SER A 1 268 ? 8.367 -7.416 -22.351 1.00 95.75 268 SER A N 1
ATOM 2231 C CA . SER A 1 268 ? 9.325 -8.212 -21.580 1.00 95.75 268 SER A CA 1
ATOM 2232 C C . SER A 1 268 ? 8.796 -8.482 -20.174 1.00 95.75 268 SER A C 1
ATOM 2234 O O . SER A 1 268 ? 8.704 -9.643 -19.783 1.00 95.75 268 SER A O 1
ATOM 2236 N N . LEU A 1 269 ? 8.332 -7.449 -19.467 1.00 96.44 269 LEU A N 1
ATOM 2237 C CA . LEU A 1 269 ? 7.743 -7.572 -18.132 1.00 96.44 269 LEU A CA 1
ATOM 2238 C C . LEU A 1 269 ? 6.533 -8.512 -18.129 1.00 96.44 269 LEU A C 1
ATOM 2240 O O . LEU A 1 269 ? 6.431 -9.380 -17.268 1.00 96.44 269 LEU A O 1
ATOM 2244 N N . ASN A 1 270 ? 5.666 -8.444 -19.144 1.00 95.00 270 ASN A N 1
ATOM 2245 C CA . ASN A 1 270 ? 4.514 -9.341 -19.236 1.00 95.00 270 ASN A CA 1
ATOM 2246 C C . ASN A 1 270 ? 4.903 -10.822 -19.435 1.00 95.00 270 ASN A C 1
ATOM 2248 O O . ASN A 1 270 ? 4.114 -11.711 -19.119 1.00 95.00 270 ASN A O 1
ATOM 2252 N N . LYS A 1 271 ? 6.105 -11.133 -19.948 1.00 93.50 271 LYS A N 1
ATOM 2253 C CA . LYS A 1 271 ? 6.592 -12.526 -19.997 1.00 93.50 271 LYS A CA 1
ATOM 2254 C C . LYS A 1 271 ? 6.919 -13.044 -18.601 1.00 93.50 271 LYS A C 1
ATOM 2256 O O . LYS A 1 271 ? 6.523 -14.158 -18.281 1.00 93.50 271 LYS A O 1
ATOM 2261 N N . HIS A 1 272 ? 7.597 -12.237 -17.791 1.00 93.31 272 HIS A N 1
ATOM 2262 C CA . HIS A 1 272 ? 7.947 -12.593 -16.415 1.00 93.31 272 HIS A CA 1
ATOM 2263 C C . HIS A 1 272 ? 6.707 -12.627 -15.513 1.00 93.31 272 HIS A C 1
ATOM 2265 O O . HIS A 1 272 ? 6.538 -13.578 -14.751 1.00 93.31 272 HIS A O 1
ATOM 2271 N N . ARG A 1 273 ? 5.757 -11.701 -15.719 1.00 92.62 273 ARG A N 1
ATOM 2272 C CA . ARG A 1 273 ? 4.449 -11.694 -15.044 1.00 92.62 273 ARG A CA 1
ATOM 2273 C C . ARG A 1 273 ? 3.729 -13.041 -15.153 1.00 92.62 273 ARG A C 1
ATOM 2275 O O . ARG A 1 273 ? 3.230 -13.556 -14.160 1.00 92.62 273 ARG A O 1
ATOM 2282 N N . LYS A 1 274 ? 3.698 -13.639 -16.352 1.00 87.12 274 LYS A N 1
ATOM 2283 C CA . LYS A 1 274 ? 3.051 -14.945 -16.593 1.00 87.12 274 LYS A CA 1
ATOM 2284 C C . LYS A 1 274 ? 3.631 -16.084 -15.754 1.00 87.12 274 LYS A C 1
ATOM 2286 O O . LYS A 1 274 ? 2.916 -17.044 -15.492 1.00 87.12 274 LYS A O 1
ATOM 2291 N N . ASN A 1 275 ? 4.900 -15.979 -15.370 1.00 87.06 275 ASN A N 1
ATOM 2292 C CA . ASN A 1 275 ? 5.586 -16.964 -14.540 1.00 87.06 275 ASN A CA 1
ATOM 2293 C C . ASN A 1 275 ? 5.610 -16.566 -13.055 1.00 87.06 275 ASN A C 1
ATOM 2295 O O . ASN A 1 275 ? 6.223 -17.281 -12.271 1.00 87.06 275 ASN A O 1
ATOM 2299 N N . LEU A 1 276 ? 4.971 -15.447 -12.681 1.00 86.12 276 LEU A N 1
ATOM 2300 C CA . LEU A 1 276 ? 5.045 -14.842 -11.344 1.00 86.12 276 LEU A CA 1
ATOM 2301 C C . LEU A 1 276 ? 6.493 -14.569 -10.894 1.00 86.12 276 LEU A C 1
ATOM 2303 O O . LEU A 1 276 ? 6.817 -14.631 -9.712 1.00 86.12 276 LEU A O 1
ATOM 2307 N N . ASP A 1 277 ? 7.371 -14.267 -11.852 1.00 89.81 277 ASP A N 1
ATOM 2308 C CA . ASP A 1 277 ? 8.798 -14.058 -11.617 1.00 89.81 277 ASP A CA 1
ATOM 2309 C C . ASP A 1 277 ? 9.082 -12.580 -11.325 1.00 89.81 277 ASP A C 1
ATOM 2311 O O . ASP A 1 277 ? 9.507 -11.813 -12.193 1.00 89.81 277 ASP A O 1
ATOM 2315 N N . LEU A 1 278 ? 8.752 -12.166 -10.100 1.00 90.19 278 LEU A N 1
ATOM 2316 C CA . LEU A 1 278 ? 8.889 -10.782 -9.646 1.00 90.19 278 LEU A CA 1
ATOM 2317 C C . LEU A 1 278 ? 10.353 -10.303 -9.662 1.00 90.19 278 LEU A C 1
ATOM 2319 O O . LEU A 1 278 ? 10.616 -9.137 -9.951 1.00 90.19 278 LEU A O 1
ATOM 2323 N N . GLU A 1 279 ? 11.297 -11.204 -9.390 1.00 91.94 279 GLU A N 1
ATOM 2324 C CA . GLU A 1 279 ? 12.730 -10.907 -9.375 1.00 91.94 279 GLU A CA 1
ATOM 2325 C C . GLU A 1 279 ? 13.228 -10.501 -10.767 1.00 91.94 279 GLU A C 1
ATOM 2327 O O . GLU A 1 279 ? 13.756 -9.402 -10.950 1.00 91.94 279 GLU A O 1
ATOM 2332 N N . GLU A 1 280 ? 12.979 -11.330 -11.782 1.00 93.00 280 GLU A N 1
ATOM 2333 C CA . GLU A 1 280 ? 13.387 -10.999 -13.149 1.00 93.00 280 GLU A CA 1
ATOM 2334 C C . GLU A 1 280 ? 12.610 -9.810 -13.732 1.00 93.00 280 GLU A C 1
ATOM 2336 O O . GLU A 1 280 ? 13.133 -9.106 -14.602 1.00 93.00 280 GLU A O 1
ATOM 2341 N N . MET A 1 281 ? 11.385 -9.535 -13.260 1.00 94.69 281 MET A N 1
ATOM 2342 C CA . MET A 1 281 ? 10.677 -8.297 -13.612 1.00 94.69 281 MET A CA 1
ATOM 2343 C C . MET A 1 281 ? 11.457 -7.062 -13.166 1.00 94.69 281 MET A C 1
ATOM 2345 O O . MET A 1 281 ? 11.664 -6.157 -13.978 1.00 94.69 281 MET A O 1
ATOM 2349 N N . VAL A 1 282 ? 11.908 -7.036 -11.910 1.00 94.12 282 VAL A N 1
ATOM 2350 C CA . VAL A 1 282 ? 12.679 -5.912 -11.371 1.00 94.12 282 VAL A CA 1
ATOM 2351 C C . VAL A 1 282 ? 14.020 -5.777 -12.081 1.00 94.12 282 VAL A C 1
ATOM 2353 O O . VAL A 1 282 ? 14.300 -4.706 -12.613 1.00 94.12 282 VAL A O 1
ATOM 2356 N N . TYR A 1 283 ? 14.781 -6.857 -12.258 1.00 94.25 283 TYR A N 1
ATOM 2357 C CA . TYR A 1 283 ? 16.067 -6.771 -12.965 1.00 94.25 283 TYR A CA 1
ATOM 2358 C C . TYR A 1 283 ? 15.922 -6.366 -14.432 1.00 94.25 283 TYR A C 1
ATOM 2360 O O . TYR A 1 283 ? 16.775 -5.669 -14.985 1.00 94.25 283 TYR A O 1
ATOM 2368 N N . THR A 1 284 ? 14.846 -6.792 -15.097 1.00 95.44 284 THR A N 1
ATOM 2369 C CA . THR A 1 284 ? 14.538 -6.343 -16.461 1.00 95.44 284 THR A CA 1
ATOM 2370 C C . THR A 1 284 ? 14.288 -4.840 -16.499 1.00 95.44 284 THR A C 1
ATOM 2372 O O . THR A 1 284 ? 14.720 -4.177 -17.444 1.00 95.44 284 THR A O 1
ATOM 2375 N N . LEU A 1 285 ? 13.605 -4.302 -15.488 1.00 95.88 285 LEU A N 1
ATOM 2376 C CA . LEU A 1 285 ? 13.334 -2.877 -15.383 1.00 95.88 285 LEU A CA 1
ATOM 2377 C C . LEU A 1 285 ? 14.605 -2.076 -15.073 1.00 95.88 285 LEU A C 1
ATOM 2379 O O . LEU A 1 285 ? 14.897 -1.106 -15.765 1.00 95.88 285 LEU A O 1
ATOM 2383 N N . GLU A 1 286 ? 15.398 -2.512 -14.104 1.00 94.31 286 GLU A N 1
ATOM 2384 C CA . GLU A 1 286 ? 16.654 -1.864 -13.723 1.00 94.31 286 GLU A CA 1
ATOM 2385 C C . GLU A 1 286 ? 17.656 -1.830 -14.882 1.00 94.31 286 GLU A C 1
ATOM 2387 O O . GLU A 1 286 ? 18.183 -0.771 -15.212 1.00 94.31 286 GLU A O 1
ATOM 2392 N N . ARG A 1 287 ? 17.838 -2.949 -15.599 1.00 94.62 287 ARG A N 1
ATOM 2393 C CA . ARG A 1 287 ? 18.687 -3.003 -16.808 1.00 94.62 287 ARG A CA 1
ATOM 2394 C C . ARG A 1 287 ? 18.143 -2.161 -17.960 1.00 94.62 287 ARG A C 1
ATOM 2396 O O . ARG A 1 287 ? 18.895 -1.792 -18.859 1.00 94.62 287 ARG A O 1
ATOM 2403 N N . PHE A 1 288 ? 16.836 -1.908 -17.993 1.00 95.69 288 PHE A N 1
ATOM 2404 C CA . PHE A 1 288 ? 16.253 -0.998 -18.972 1.00 95.69 288 PHE A CA 1
ATOM 2405 C C . PHE A 1 288 ? 16.580 0.462 -18.633 1.00 95.69 288 PHE A C 1
ATOM 2407 O O . PHE A 1 288 ? 16.902 1.228 -19.542 1.00 95.69 288 PHE A O 1
ATOM 2414 N N . LEU A 1 289 ? 16.513 0.828 -17.350 1.00 93.94 289 LEU A N 1
ATOM 2415 C CA . LEU A 1 289 ? 16.792 2.180 -16.861 1.00 93.94 289 LEU A CA 1
ATOM 2416 C C . LEU A 1 289 ? 18.289 2.511 -16.884 1.00 93.94 289 LEU A C 1
ATOM 2418 O O . LEU A 1 289 ? 18.671 3.591 -17.327 1.00 93.94 289 LEU A O 1
ATOM 2422 N N . ASP A 1 290 ? 19.134 1.571 -16.467 1.00 93.12 290 ASP A N 1
ATOM 2423 C CA . ASP A 1 290 ? 20.589 1.658 -16.552 1.00 93.12 290 ASP A CA 1
ATOM 2424 C C . ASP A 1 290 ? 21.171 0.325 -17.060 1.00 93.12 290 ASP A C 1
ATOM 2426 O O . ASP A 1 290 ? 21.406 -0.602 -16.280 1.00 93.12 290 ASP A O 1
ATOM 2430 N N . PRO A 1 291 ? 21.458 0.211 -18.370 1.00 91.62 291 PRO A N 1
ATOM 2431 C CA . PRO A 1 291 ? 22.043 -0.995 -18.955 1.00 91.62 291 PRO A CA 1
ATOM 2432 C C . PRO A 1 291 ? 23.421 -1.382 -18.405 1.00 91.62 291 PRO A C 1
ATOM 2434 O O . PRO A 1 291 ? 23.882 -2.491 -18.675 1.00 91.62 291 PRO A O 1
ATOM 2437 N N . ALA A 1 292 ? 24.102 -0.476 -17.696 1.00 88.50 292 ALA A N 1
ATOM 2438 C CA . ALA A 1 292 ? 25.398 -0.725 -17.076 1.00 88.50 292 ALA A CA 1
ATOM 2439 C C . ALA A 1 292 ? 25.295 -1.076 -15.582 1.00 88.50 292 ALA A C 1
ATOM 2441 O O . ALA A 1 292 ? 26.328 -1.343 -14.963 1.00 88.50 292 ALA A O 1
ATOM 2442 N N . ALA A 1 293 ? 24.091 -1.075 -14.997 1.00 83.69 293 ALA A N 1
ATOM 2443 C CA . ALA A 1 293 ? 23.895 -1.448 -13.603 1.00 83.69 293 ALA A CA 1
ATOM 2444 C C . ALA A 1 293 ? 24.252 -2.925 -13.359 1.00 83.69 293 ALA A C 1
ATOM 2446 O O . ALA A 1 293 ? 23.842 -3.820 -14.104 1.00 83.69 293 ALA A O 1
ATOM 2447 N N . ASP A 1 294 ? 25.011 -3.171 -12.291 1.00 83.56 294 ASP A N 1
ATOM 2448 C CA . ASP A 1 294 ? 25.355 -4.512 -11.816 1.00 83.56 294 ASP A CA 1
ATOM 2449 C C . ASP A 1 294 ? 24.248 -5.010 -10.881 1.00 83.56 294 ASP A C 1
ATOM 2451 O O . ASP A 1 294 ? 24.273 -4.744 -9.682 1.00 83.56 294 ASP A O 1
ATOM 2455 N N . VAL A 1 295 ? 23.233 -5.655 -11.460 1.00 83.38 295 VAL A N 1
ATOM 2456 C CA . VAL A 1 295 ? 22.050 -6.158 -10.742 1.00 83.38 295 VAL A CA 1
ATOM 2457 C C . VAL A 1 295 ? 22.165 -7.666 -10.445 1.00 83.38 295 VAL A C 1
ATOM 2459 O O . VAL A 1 295 ? 22.584 -8.419 -11.338 1.00 83.38 295 VAL A O 1
ATOM 2462 N N . PRO A 1 296 ? 21.755 -8.150 -9.252 1.00 83.50 296 PRO A N 1
ATOM 2463 C CA . PRO A 1 296 ? 21.181 -7.379 -8.141 1.00 83.50 296 PRO A CA 1
ATOM 2464 C C . PRO A 1 296 ? 22.186 -6.493 -7.395 1.00 83.50 296 PRO A C 1
ATOM 2466 O O . PRO A 1 296 ? 23.334 -6.884 -7.174 1.00 83.50 296 PRO A O 1
ATOM 2469 N N . LEU A 1 297 ? 21.704 -5.340 -6.933 1.00 78.12 297 LEU A N 1
ATOM 2470 C CA . LEU A 1 297 ? 22.403 -4.386 -6.080 1.00 78.12 297 LEU A CA 1
ATOM 2471 C C . LEU A 1 297 ? 22.615 -4.944 -4.666 1.00 78.12 297 LEU A C 1
ATOM 2473 O O . LEU A 1 297 ? 23.701 -4.791 -4.091 1.00 78.12 297 LEU A O 1
ATOM 2477 N N . LEU A 1 298 ? 21.623 -5.638 -4.099 1.00 73.19 298 LEU A N 1
ATOM 2478 C CA . LEU A 1 298 ? 21.766 -6.285 -2.797 1.00 73.19 298 LEU A CA 1
ATOM 2479 C C . LEU A 1 298 ? 22.564 -7.589 -2.903 1.00 73.19 298 LEU A C 1
ATOM 2481 O O . LEU A 1 298 ? 22.089 -8.636 -3.352 1.00 73.19 298 LEU A O 1
ATOM 2485 N N . LYS A 1 299 ? 23.790 -7.570 -2.368 1.00 59.84 299 LYS A N 1
ATOM 2486 C CA . LYS A 1 299 ? 24.592 -8.785 -2.177 1.00 59.84 299 LYS A CA 1
ATOM 2487 C C . LYS A 1 299 ? 23.998 -9.613 -1.039 1.00 59.84 299 LYS A C 1
ATOM 2489 O O . LYS A 1 299 ? 24.216 -9.308 0.131 1.00 59.84 299 LYS A O 1
ATOM 2494 N N . ARG A 1 300 ? 23.279 -10.686 -1.384 1.00 53.12 300 ARG A N 1
ATOM 2495 C CA . ARG A 1 300 ? 22.640 -11.634 -0.450 1.00 53.12 300 ARG A CA 1
ATOM 2496 C C . ARG A 1 300 ? 23.668 -12.451 0.348 1.00 53.12 300 ARG A C 1
ATOM 2498 O O . ARG A 1 300 ? 23.825 -13.645 0.125 1.00 53.12 300 ARG A O 1
ATOM 2505 N N . ASN A 1 301 ? 24.375 -11.819 1.279 1.00 40.19 301 ASN A N 1
ATOM 2506 C CA . ASN A 1 301 ? 25.149 -12.488 2.318 1.00 40.19 301 ASN A CA 1
ATOM 2507 C C . ASN A 1 301 ? 24.789 -11.875 3.679 1.00 40.19 301 ASN A C 1
ATOM 2509 O O . ASN A 1 301 ? 25.067 -10.706 3.921 1.00 40.19 301 ASN A O 1
ATOM 2513 N N . MET A 1 302 ? 24.277 -12.732 4.568 1.00 36.56 302 MET A N 1
ATOM 2514 C CA . MET A 1 302 ? 23.968 -12.532 5.993 1.00 36.56 302 MET A CA 1
ATOM 2515 C C . MET A 1 302 ? 22.586 -11.975 6.346 1.00 36.56 302 MET A C 1
ATOM 2517 O O . MET A 1 302 ? 22.115 -10.980 5.808 1.00 36.56 302 MET A O 1
ATOM 2521 N N . GLU A 1 303 ? 21.988 -12.660 7.326 1.00 36.22 303 GLU A N 1
ATOM 2522 C CA . GLU A 1 303 ? 20.956 -12.194 8.248 1.00 36.22 303 GLU A CA 1
ATOM 2523 C C . GLU A 1 303 ? 21.312 -10.797 8.769 1.00 36.22 303 GLU A C 1
ATOM 2525 O O . GLU A 1 303 ? 21.997 -10.625 9.775 1.00 36.22 303 GLU A O 1
ATOM 2530 N N . ILE A 1 304 ? 20.881 -9.777 8.048 1.00 39.19 304 ILE A N 1
ATOM 2531 C CA . ILE A 1 304 ? 20.915 -8.404 8.513 1.00 39.19 304 ILE A CA 1
ATOM 2532 C C . ILE A 1 304 ? 19.466 -7.968 8.432 1.00 39.19 304 ILE A C 1
ATOM 2534 O O . ILE A 1 304 ? 18.939 -7.782 7.339 1.00 39.19 304 ILE A O 1
ATOM 2538 N N . GLU A 1 305 ? 18.800 -7.839 9.582 1.00 35.31 305 GLU A N 1
ATOM 2539 C CA . GLU A 1 305 ? 17.644 -6.949 9.645 1.00 35.31 305 GLU A CA 1
ATOM 2540 C C . GLU A 1 305 ? 18.127 -5.579 9.154 1.00 35.31 305 GLU A C 1
ATOM 2542 O O . GLU A 1 305 ? 19.019 -4.988 9.782 1.00 35.31 305 GLU A O 1
ATOM 2547 N N . PRO A 1 306 ? 17.621 -5.080 8.017 1.00 38.56 306 PRO A N 1
ATOM 2548 C CA . PRO A 1 306 ? 18.081 -3.811 7.500 1.00 38.56 306 PRO A CA 1
ATOM 2549 C C . PRO A 1 306 ? 17.687 -2.718 8.491 1.00 38.56 306 PRO A C 1
ATOM 2551 O O . PRO A 1 306 ? 16.522 -2.561 8.864 1.00 38.56 306 PRO A O 1
ATOM 2554 N N . LYS A 1 307 ? 18.674 -1.929 8.918 1.00 35.25 307 LYS A N 1
ATOM 2555 C CA . LYS A 1 307 ? 18.396 -0.614 9.488 1.00 35.25 307 LYS A CA 1
ATOM 2556 C C . LYS A 1 307 ? 17.835 0.221 8.347 1.00 35.25 307 LYS A C 1
ATOM 2558 O O . LYS A 1 307 ? 18.568 0.494 7.400 1.00 35.25 307 LYS A O 1
ATOM 2563 N N . MET A 1 308 ? 16.562 0.606 8.442 1.00 32.59 308 MET A N 1
ATOM 2564 C CA . MET A 1 308 ? 15.981 1.602 7.540 1.00 32.59 308 MET A CA 1
ATOM 2565 C C . MET A 1 308 ? 16.944 2.791 7.421 1.00 32.59 308 MET A C 1
ATOM 2567 O O . MET A 1 308 ? 17.545 3.159 8.443 1.00 32.59 308 MET A O 1
ATOM 2571 N N . PRO A 1 309 ? 17.133 3.365 6.217 1.00 30.78 309 PRO A N 1
ATOM 2572 C CA . PRO A 1 309 ? 17.992 4.522 6.044 1.00 30.78 309 PRO A CA 1
ATOM 2573 C C . PRO A 1 309 ? 17.553 5.586 7.044 1.00 30.78 309 PRO A C 1
ATOM 2575 O O . PRO A 1 309 ? 16.444 6.113 6.991 1.00 30.78 309 PRO A O 1
ATOM 2578 N N . LYS A 1 310 ? 18.427 5.873 8.012 1.00 34.28 310 LYS A N 1
ATOM 2579 C CA . LYS A 1 310 ? 18.325 7.105 8.774 1.00 34.28 310 LYS A CA 1
ATOM 2580 C C . LYS A 1 310 ? 18.713 8.195 7.797 1.00 34.28 310 LYS A C 1
ATOM 2582 O O . LYS A 1 310 ? 19.890 8.530 7.686 1.00 34.28 310 LYS A O 1
ATOM 2587 N N . THR A 1 311 ? 17.741 8.729 7.076 1.00 28.38 311 THR A N 1
ATOM 2588 C CA . THR A 1 311 ? 17.882 10.079 6.559 1.00 28.38 311 THR A CA 1
ATOM 2589 C C . THR A 1 311 ? 18.069 10.941 7.802 1.00 28.38 311 THR A C 1
ATOM 2591 O O . THR A 1 311 ? 17.121 11.201 8.540 1.00 28.38 311 THR A O 1
ATOM 2594 N N . GLU A 1 312 ? 19.313 11.309 8.118 1.00 30.27 312 GLU A N 1
ATOM 2595 C CA . GLU A 1 312 ? 19.569 12.427 9.020 1.00 30.27 312 GLU A CA 1
ATOM 2596 C C . GLU A 1 312 ? 19.104 13.679 8.283 1.00 30.27 312 GLU A C 1
ATOM 2598 O O . GLU A 1 312 ? 19.879 14.433 7.695 1.00 30.27 312 GLU A O 1
ATOM 2603 N N . ILE A 1 313 ? 17.791 13.886 8.295 1.00 30.94 313 ILE A N 1
ATOM 2604 C CA . ILE A 1 313 ? 17.224 15.202 8.107 1.00 30.94 313 ILE A CA 1
ATOM 2605 C C . ILE A 1 313 ? 17.816 16.013 9.253 1.00 30.94 313 ILE A C 1
ATOM 2607 O O . ILE A 1 313 ? 17.563 15.739 10.430 1.00 30.94 313 ILE A O 1
ATOM 2611 N N . LYS A 1 314 ? 18.649 17.000 8.917 1.00 28.19 314 LYS A N 1
ATOM 2612 C CA . LYS A 1 314 ? 18.954 18.087 9.842 1.00 28.19 314 LYS A CA 1
ATOM 2613 C C . LYS A 1 314 ? 17.654 18.841 10.077 1.00 28.19 314 LYS A C 1
ATOM 2615 O O . LYS A 1 314 ? 17.355 19.823 9.407 1.00 28.19 314 LYS A O 1
ATOM 2620 N N . ILE A 1 315 ? 16.872 18.337 11.019 1.00 35.69 315 ILE A N 1
ATOM 2621 C CA . ILE A 1 315 ? 15.823 19.099 11.662 1.00 35.69 315 ILE A CA 1
ATOM 2622 C C . ILE A 1 315 ? 16.562 20.229 12.373 1.00 35.69 315 ILE A C 1
ATOM 2624 O O . ILE A 1 315 ? 17.452 19.989 13.191 1.00 35.69 315 ILE A O 1
ATOM 2628 N N . ASP A 1 316 ? 16.241 21.464 12.013 1.00 34.47 316 ASP A N 1
ATOM 2629 C CA . ASP A 1 316 ? 16.654 22.632 12.777 1.00 34.47 316 ASP A CA 1
ATOM 2630 C C . ASP A 1 316 ? 15.854 22.630 14.091 1.00 34.47 316 ASP A C 1
ATOM 2632 O O . ASP A 1 316 ? 14.800 23.260 14.220 1.00 34.47 316 ASP A O 1
ATOM 2636 N N . TYR A 1 317 ? 16.306 21.793 15.032 1.00 35.75 317 TYR A N 1
ATOM 2637 C CA . TYR A 1 317 ? 15.674 21.574 16.332 1.00 35.75 317 TYR A CA 1
ATOM 2638 C C . TYR A 1 317 ? 15.548 22.878 17.124 1.00 35.75 317 TYR A C 1
ATOM 2640 O O . TYR A 1 317 ? 14.599 23.007 17.891 1.00 35.75 317 TYR A O 1
ATOM 2648 N N . GLU A 1 318 ? 16.417 23.869 16.890 1.00 39.72 318 GLU A N 1
ATOM 2649 C CA . GLU A 1 318 ? 16.346 25.170 17.564 1.00 39.72 318 GLU A CA 1
ATOM 2650 C C . GLU A 1 318 ? 15.064 25.924 17.183 1.00 39.72 318 GLU A C 1
ATOM 2652 O O . GLU A 1 318 ? 14.380 26.470 18.048 1.00 39.72 318 GLU A O 1
ATOM 2657 N N . LYS A 1 319 ? 14.646 25.864 15.913 1.00 38.44 319 LYS A N 1
ATOM 2658 C CA . LYS A 1 319 ? 13.426 26.538 15.436 1.00 38.44 319 LYS A CA 1
ATOM 2659 C C . LYS A 1 319 ? 12.139 25.847 15.899 1.00 38.44 319 LYS A C 1
ATOM 2661 O O . LYS A 1 319 ? 11.131 26.510 16.157 1.00 38.44 319 LYS A O 1
ATOM 2666 N N . GLY A 1 320 ? 12.171 24.518 16.009 1.00 31.72 320 GLY A N 1
ATOM 2667 C CA . GLY A 1 320 ? 11.072 23.705 16.538 1.00 31.72 320 GLY A CA 1
ATOM 2668 C C . GLY A 1 320 ? 10.924 23.825 18.058 1.00 31.72 320 GLY A C 1
ATOM 2669 O O . GLY A 1 320 ? 9.806 23.990 18.553 1.00 31.72 320 GLY A O 1
ATOM 2670 N N . GLU A 1 321 ? 12.038 23.818 18.797 1.00 41.16 321 GLU A N 1
ATOM 2671 C CA . GLU A 1 321 ? 12.051 24.072 20.240 1.00 41.16 321 GLU A CA 1
ATOM 2672 C C . GLU A 1 321 ? 11.651 25.512 20.570 1.00 41.16 321 GLU A C 1
ATOM 2674 O O . GLU A 1 321 ? 10.883 25.694 21.508 1.00 41.16 321 GLU A O 1
ATOM 2679 N N . GLU A 1 322 ? 12.059 26.532 19.805 1.00 41.66 322 GLU A N 1
ATOM 2680 C CA . GLU A 1 322 ? 11.606 27.916 20.028 1.00 41.66 322 GLU A CA 1
ATOM 2681 C C . GLU A 1 322 ? 10.085 28.062 19.854 1.00 41.66 322 GLU A C 1
ATOM 2683 O O . GLU A 1 322 ? 9.412 28.690 20.679 1.00 41.66 322 GLU A O 1
ATOM 2688 N N . LEU A 1 323 ? 9.503 27.440 18.822 1.00 37.47 323 LEU A N 1
ATOM 2689 C CA . LEU A 1 323 ? 8.053 27.427 18.601 1.00 37.47 323 LEU A CA 1
ATOM 2690 C C . LEU A 1 323 ? 7.315 26.659 19.709 1.00 37.47 323 LEU A C 1
ATOM 2692 O O . LEU A 1 323 ? 6.337 27.175 20.258 1.00 37.47 323 LEU A O 1
ATOM 2696 N N . TRP A 1 324 ? 7.817 25.487 20.104 1.00 35.72 324 TRP A N 1
ATOM 2697 C CA . TRP A 1 324 ? 7.235 24.653 21.159 1.00 35.72 324 TRP A CA 1
ATOM 2698 C C . TRP A 1 324 ? 7.362 25.285 22.557 1.00 35.72 324 TRP A C 1
ATOM 2700 O O . TRP A 1 324 ? 6.384 25.336 23.310 1.00 35.72 324 TRP A O 1
ATOM 2710 N N . GLN A 1 325 ? 8.521 25.861 22.890 1.00 43.16 325 GLN A N 1
ATOM 2711 C CA . GLN A 1 325 ? 8.734 26.612 24.128 1.00 43.16 325 GLN A CA 1
ATOM 2712 C C . GLN A 1 325 ? 7.891 27.892 24.146 1.00 43.16 325 GLN A C 1
ATOM 2714 O O . GLN A 1 325 ? 7.262 28.178 25.164 1.00 43.16 325 GLN A O 1
ATOM 2719 N N . SER A 1 326 ? 7.780 28.638 23.039 1.00 42.06 326 SER A N 1
ATOM 2720 C CA . SER A 1 326 ? 6.944 29.850 22.997 1.00 42.06 326 SER A CA 1
ATOM 2721 C C . SER A 1 326 ? 5.447 29.553 23.182 1.00 42.06 326 SER A C 1
ATOM 2723 O O . SER A 1 326 ? 4.735 30.343 23.811 1.00 42.06 326 SER A O 1
ATOM 2725 N N . MET A 1 327 ? 4.964 28.404 22.696 1.00 38.59 327 MET A N 1
ATOM 2726 C CA . MET A 1 327 ? 3.585 27.952 22.902 1.00 38.59 327 MET A CA 1
ATOM 2727 C C . MET A 1 327 ? 3.350 27.468 24.340 1.00 38.59 327 MET A C 1
ATOM 2729 O O . MET A 1 327 ? 2.339 27.839 24.944 1.00 38.59 327 MET A O 1
ATOM 2733 N N . ASN A 1 328 ? 4.296 26.727 24.929 1.00 49.12 328 ASN A N 1
ATOM 2734 C CA . ASN A 1 328 ? 4.201 26.260 26.316 1.00 49.12 328 ASN A CA 1
ATOM 2735 C C . ASN A 1 328 ? 4.336 27.395 27.341 1.00 49.12 328 ASN A C 1
ATOM 2737 O O . ASN A 1 328 ? 3.577 27.427 28.309 1.00 49.12 328 ASN A O 1
ATOM 2741 N N . TRP A 1 329 ? 5.220 28.373 27.121 1.00 49.53 329 TRP A N 1
ATOM 2742 C CA . TRP A 1 329 ? 5.356 29.534 28.008 1.00 49.53 329 TRP A CA 1
ATOM 2743 C C . TRP A 1 329 ? 4.105 30.411 28.014 1.00 49.53 329 TRP A C 1
ATOM 2745 O O . TRP A 1 329 ? 3.702 30.884 29.075 1.00 49.53 329 TRP A O 1
ATOM 2755 N N . LYS A 1 330 ? 3.441 30.595 26.865 1.00 45.84 330 LYS A N 1
ATOM 2756 C CA . LYS A 1 330 ? 2.174 31.344 26.791 1.00 45.84 330 LYS A CA 1
ATOM 2757 C C . LYS A 1 330 ? 1.036 30.611 27.503 1.00 45.84 330 LYS A C 1
ATOM 2759 O O . LYS A 1 330 ? 0.281 31.245 28.240 1.00 45.84 330 LYS A O 1
ATOM 2764 N N . ALA A 1 331 ? 0.940 29.290 27.336 1.00 45.66 331 ALA A N 1
ATOM 2765 C CA . ALA A 1 331 ? -0.053 28.472 28.033 1.00 45.66 331 ALA A CA 1
ATOM 2766 C C . ALA A 1 331 ? 0.183 28.452 29.556 1.00 45.66 331 ALA A C 1
ATOM 2768 O O . ALA A 1 331 ? -0.757 28.650 30.327 1.00 45.66 331 ALA A O 1
ATOM 2769 N N . LEU A 1 332 ? 1.439 28.305 29.990 1.00 49.41 332 LEU A N 1
ATOM 2770 C CA . LEU A 1 332 ? 1.828 28.330 31.400 1.00 49.41 332 LEU A CA 1
ATOM 2771 C C . LEU A 1 332 ? 1.598 29.714 32.028 1.00 49.41 332 LEU A C 1
ATOM 2773 O O . LEU A 1 332 ? 1.033 29.811 33.115 1.00 49.41 332 LEU A O 1
ATOM 2777 N N . ALA A 1 333 ? 1.963 30.797 31.334 1.00 55.94 333 ALA A N 1
ATOM 2778 C CA . ALA A 1 333 ? 1.724 32.162 31.800 1.00 55.94 333 ALA A CA 1
ATOM 2779 C C . ALA A 1 333 ? 0.225 32.458 31.959 1.00 55.94 333 ALA A C 1
ATOM 2781 O O . ALA A 1 333 ? -0.177 33.072 32.948 1.00 55.94 333 ALA A O 1
ATOM 2782 N N . PHE A 1 334 ? -0.613 31.975 31.035 1.00 60.03 334 PHE A N 1
ATOM 2783 C CA . PHE A 1 334 ? -2.066 32.111 31.131 1.00 60.03 334 PHE A CA 1
ATOM 2784 C C . PHE A 1 334 ? -2.640 31.337 32.328 1.00 60.03 334 PHE A C 1
ATOM 2786 O O . PHE A 1 334 ? -3.469 31.871 33.066 1.00 60.03 334 PHE A O 1
ATOM 2793 N N . GLN A 1 335 ? -2.158 30.116 32.582 1.00 53.62 335 GLN A N 1
ATOM 2794 C CA . GLN A 1 335 ? -2.564 29.318 33.744 1.00 53.62 335 GLN A CA 1
ATOM 2795 C C . GLN A 1 335 ? -2.136 29.957 35.074 1.00 53.62 335 GLN A C 1
ATOM 2797 O O . GLN A 1 335 ? -2.933 30.006 36.012 1.00 53.62 335 GLN A O 1
ATOM 2802 N N . ILE A 1 336 ? -0.917 30.504 35.149 1.00 63.72 336 ILE A N 1
ATOM 2803 C CA . ILE A 1 336 ? -0.427 31.216 36.338 1.00 63.72 336 ILE A CA 1
ATOM 2804 C C . ILE A 1 336 ? -1.249 32.488 36.578 1.00 63.72 336 ILE A C 1
ATOM 2806 O O . ILE A 1 336 ? -1.676 32.729 37.706 1.00 63.72 336 ILE A O 1
ATOM 2810 N N . LEU A 1 337 ? -1.533 33.278 35.537 1.00 63.56 337 LEU A N 1
ATOM 2811 C CA . LEU A 1 337 ? -2.364 34.483 35.650 1.00 63.56 337 LEU A CA 1
ATOM 2812 C C . LEU A 1 337 ? -3.793 34.158 36.101 1.00 63.56 337 LEU A C 1
ATOM 2814 O O . LEU A 1 337 ? -4.322 34.838 36.982 1.00 63.56 337 LEU A O 1
ATOM 2818 N N . ALA A 1 338 ? -4.397 33.097 35.560 1.00 58.62 338 ALA A N 1
ATOM 2819 C CA . ALA A 1 338 ? -5.716 32.635 35.984 1.00 58.62 338 ALA A CA 1
ATOM 2820 C C . ALA A 1 338 ? -5.714 32.194 37.459 1.00 58.62 338 ALA A C 1
ATOM 2822 O O . ALA A 1 338 ? -6.596 32.584 38.225 1.00 58.62 338 ALA A O 1
ATOM 2823 N N . PHE A 1 339 ? -4.694 31.446 37.888 1.00 60.53 339 PHE A N 1
ATOM 2824 C CA . PHE A 1 339 ? -4.560 30.982 39.269 1.00 60.53 339 PHE A CA 1
ATOM 2825 C C . PHE A 1 339 ? -4.335 32.133 40.262 1.00 60.53 339 PHE A C 1
ATOM 2827 O O . PHE A 1 339 ? -4.992 32.198 41.304 1.00 60.53 339 PHE A O 1
ATOM 2834 N N . VAL A 1 340 ? -3.461 33.088 39.924 1.00 70.25 340 VAL A N 1
ATOM 2835 C CA . VAL A 1 340 ? -3.232 34.299 40.727 1.00 70.25 340 VAL A CA 1
ATOM 2836 C C . VAL A 1 340 ? -4.506 35.146 40.806 1.00 70.25 340 VAL A C 1
ATOM 2838 O O . VAL A 1 340 ? -4.848 35.628 41.885 1.00 70.25 340 VAL A O 1
ATOM 2841 N N . GLY A 1 341 ? -5.258 35.267 39.707 1.00 67.75 341 GLY A N 1
ATOM 2842 C CA . GLY A 1 341 ? -6.554 35.949 39.688 1.00 67.75 341 GLY A CA 1
ATOM 2843 C C . GLY A 1 341 ? -7.569 35.324 40.651 1.00 67.75 341 GLY A C 1
ATOM 2844 O O . GLY A 1 341 ? -8.194 36.038 41.439 1.00 67.75 341 GLY A O 1
ATOM 2845 N N . VAL A 1 342 ? -7.681 33.992 40.659 1.00 71.38 342 VAL A N 1
ATOM 2846 C CA . VAL A 1 342 ? -8.556 33.256 41.589 1.00 71.38 342 VAL A CA 1
ATOM 2847 C C . VAL A 1 342 ? -8.123 33.457 43.046 1.00 71.38 342 VAL A C 1
ATOM 2849 O O . VAL A 1 342 ? -8.972 33.692 43.908 1.00 71.38 342 VAL A O 1
ATOM 2852 N N . LEU A 1 343 ? -6.817 33.434 43.334 1.00 65.06 343 LEU A N 1
ATOM 2853 C CA . LEU A 1 343 ? -6.295 33.674 44.684 1.00 65.06 343 LEU A CA 1
ATOM 2854 C C . LEU A 1 343 ? -6.590 35.091 45.186 1.00 65.06 343 LEU A C 1
ATOM 2856 O O . LEU A 1 343 ? -7.022 35.252 46.328 1.00 65.06 343 LEU A O 1
ATOM 2860 N N . ILE A 1 344 ? -6.397 36.111 44.346 1.00 77.88 344 ILE A N 1
ATOM 2861 C CA . ILE A 1 344 ? -6.672 37.509 44.706 1.00 77.88 344 ILE A CA 1
ATOM 2862 C C . ILE A 1 344 ? -8.164 37.701 44.995 1.00 77.88 344 ILE A C 1
ATOM 2864 O O . ILE A 1 344 ? -8.518 38.278 46.025 1.00 77.88 344 ILE A O 1
ATOM 2868 N N . LEU A 1 345 ? -9.045 37.173 44.140 1.00 72.00 345 LEU A N 1
ATOM 2869 C CA . LEU A 1 345 ? -10.495 37.246 44.352 1.00 72.00 345 LEU A CA 1
ATOM 2870 C C . LEU A 1 345 ? -10.923 36.514 45.631 1.00 72.00 345 LEU A C 1
ATOM 2872 O O . LEU A 1 345 ? -11.735 37.040 46.397 1.00 72.00 345 LEU A O 1
ATOM 2876 N N . GLY A 1 346 ? -10.333 35.348 45.908 1.00 72.31 346 GLY A N 1
ATOM 2877 C CA . GLY A 1 346 ? -10.553 34.614 47.153 1.00 72.31 346 GLY A CA 1
ATOM 2878 C C . GLY A 1 346 ? -10.121 35.404 48.392 1.00 72.31 346 GLY A C 1
ATOM 2879 O O . GLY A 1 346 ? -10.855 35.458 49.382 1.00 72.31 346 GLY A O 1
ATOM 2880 N N . LEU A 1 347 ? -8.969 36.078 48.331 1.00 75.31 347 LEU A N 1
ATOM 2881 C CA . LEU A 1 347 ? -8.441 36.881 49.435 1.00 75.31 347 LEU A CA 1
ATOM 2882 C C . LEU A 1 347 ? -9.302 38.126 49.699 1.00 75.31 347 LEU A C 1
ATOM 2884 O O . LEU A 1 347 ? -9.609 38.431 50.852 1.00 75.31 347 LEU A O 1
ATOM 2888 N N . ILE A 1 348 ? -9.749 38.806 48.639 1.00 81.62 348 ILE A N 1
ATOM 2889 C CA . ILE A 1 348 ? -10.676 39.943 48.735 1.00 81.62 348 ILE A CA 1
ATOM 2890 C C . ILE A 1 348 ? -12.000 39.493 49.364 1.00 81.62 348 ILE A C 1
ATOM 2892 O O . ILE A 1 348 ? -12.476 40.126 50.309 1.00 81.62 348 ILE A O 1
ATOM 2896 N N . GLY A 1 349 ? -12.565 38.373 48.900 1.00 78.19 349 GLY A N 1
ATOM 2897 C CA . GLY A 1 349 ? -13.789 37.804 49.467 1.00 78.19 349 GLY A CA 1
ATOM 2898 C C . GLY A 1 349 ? -13.651 37.484 50.957 1.00 78.19 349 GLY A C 1
ATOM 2899 O O . GLY A 1 349 ? -14.537 37.808 51.750 1.00 78.19 349 GLY A O 1
ATOM 2900 N N . PHE A 1 350 ? -12.507 36.928 51.363 1.00 79.00 350 PHE A N 1
ATOM 2901 C CA . PHE A 1 350 ? -12.210 36.644 52.764 1.00 79.00 350 PHE A CA 1
ATOM 2902 C C . PHE A 1 350 ? -12.109 37.918 53.616 1.00 79.00 350 PHE A C 1
ATOM 2904 O O . PHE A 1 350 ? -12.715 37.987 54.685 1.00 79.00 350 PHE A O 1
ATOM 2911 N N . ILE A 1 351 ? -11.402 38.950 53.143 1.00 83.19 351 ILE A N 1
ATOM 2912 C CA . ILE A 1 351 ? -11.275 40.234 53.853 1.00 83.19 351 ILE A CA 1
ATOM 2913 C C . ILE A 1 351 ? -12.651 40.882 54.049 1.00 83.19 351 ILE A C 1
ATOM 2915 O O . ILE A 1 351 ? -12.979 41.318 55.155 1.00 83.19 351 ILE A O 1
ATOM 2919 N N . ILE A 1 352 ? -13.487 40.897 53.007 1.00 81.88 352 ILE A N 1
ATOM 2920 C CA . ILE A 1 352 ? -14.855 41.425 53.087 1.00 81.88 352 ILE A CA 1
ATOM 2921 C C . ILE A 1 352 ? -15.667 40.654 54.134 1.00 81.88 352 ILE A C 1
ATOM 2923 O O . ILE A 1 352 ? -16.347 41.265 54.963 1.00 81.88 352 ILE A O 1
ATOM 2927 N N . LEU A 1 353 ? -15.567 39.322 54.145 1.00 78.88 353 LEU A N 1
ATOM 2928 C CA . LEU A 1 353 ? -16.256 38.479 55.121 1.00 78.88 353 LEU A CA 1
ATOM 2929 C C . LEU A 1 353 ? -15.831 38.814 56.560 1.00 78.88 353 LEU A C 1
ATOM 2931 O O . LEU A 1 353 ? -16.690 38.967 57.430 1.00 78.88 353 LEU A O 1
ATOM 2935 N N . VAL A 1 354 ? -14.527 38.979 56.805 1.00 80.69 354 VAL A N 1
ATOM 2936 C CA . VAL A 1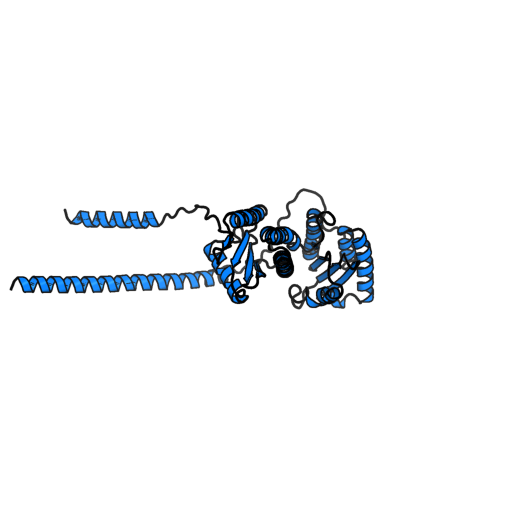 354 ? -13.986 39.356 58.122 1.00 80.69 354 VAL A CA 1
ATOM 2937 C C . VAL A 1 354 ? -14.541 40.709 58.569 1.00 80.69 354 VAL A C 1
ATOM 2939 O O . VAL A 1 354 ? -15.069 40.806 59.677 1.00 80.69 354 VAL A O 1
ATOM 2942 N N . ILE A 1 355 ? -14.533 41.718 57.692 1.00 83.19 355 ILE A N 1
ATOM 2943 C CA . ILE A 1 355 ? -15.079 43.054 57.988 1.00 83.19 355 ILE A CA 1
ATOM 2944 C C . ILE A 1 355 ? -16.574 42.975 58.343 1.00 83.19 355 ILE A C 1
ATOM 2946 O O . ILE A 1 355 ? -17.031 43.628 59.287 1.00 83.19 355 ILE A O 1
ATOM 2950 N N . ILE A 1 356 ? -17.354 42.167 57.618 1.00 82.69 356 ILE A N 1
ATOM 2951 C CA . ILE A 1 356 ? -18.788 41.974 57.889 1.00 82.69 356 ILE A CA 1
ATOM 2952 C C . ILE A 1 356 ? -19.006 41.310 59.254 1.00 82.69 356 ILE A C 1
ATOM 2954 O O . ILE A 1 356 ? -19.870 41.746 60.022 1.00 82.69 356 ILE A O 1
ATOM 2958 N N . VAL A 1 357 ? -18.239 40.262 59.566 1.00 80.25 357 VAL A N 1
ATOM 2959 C CA . VAL A 1 357 ? -18.328 39.539 60.844 1.00 80.25 357 VAL A CA 1
ATOM 2960 C C . VAL A 1 357 ? -17.960 40.456 62.010 1.00 80.25 357 VAL A C 1
ATOM 2962 O O . VAL A 1 357 ? -18.662 40.476 63.023 1.00 80.25 357 VAL A O 1
ATOM 2965 N N . GLU A 1 358 ? -16.914 41.263 61.860 1.00 77.19 358 GLU A N 1
ATOM 2966 C CA . GLU A 1 358 ? -16.444 42.177 62.899 1.00 77.19 358 GLU A CA 1
ATOM 2967 C C . GLU A 1 358 ? -17.435 43.325 63.145 1.00 77.19 358 GLU A C 1
ATOM 2969 O O . GLU A 1 358 ? -17.792 43.594 64.296 1.00 77.19 358 GLU A O 1
ATOM 2974 N N . ARG A 1 359 ? -18.020 43.899 62.082 1.00 75.00 359 ARG A N 1
ATOM 2975 C CA . ARG A 1 359 ? -19.126 44.869 62.199 1.00 75.00 359 ARG A CA 1
ATOM 2976 C C . ARG A 1 359 ? -20.360 44.279 62.882 1.00 75.00 359 ARG A C 1
ATOM 2978 O O . ARG A 1 359 ? -20.977 44.948 63.711 1.00 75.00 359 ARG A O 1
ATOM 2985 N N . LYS A 1 360 ? -20.733 43.030 62.571 1.00 73.56 360 LYS A N 1
ATOM 2986 C CA . LYS A 1 360 ? -21.840 42.338 63.262 1.00 73.56 360 LYS A CA 1
ATOM 2987 C C . LYS A 1 360 ? -21.544 42.120 64.746 1.00 73.56 360 LYS A C 1
ATOM 2989 O O . LYS A 1 360 ? -22.464 42.194 65.555 1.00 73.56 360 LYS A O 1
ATOM 2994 N N . ARG A 1 361 ? -20.284 41.862 65.109 1.00 73.00 361 ARG A N 1
ATOM 2995 C CA . ARG A 1 361 ? -19.863 41.679 66.504 1.00 73.00 361 ARG A CA 1
ATOM 2996 C C . ARG A 1 361 ? -19.914 42.988 67.293 1.00 73.00 361 ARG A C 1
ATOM 2998 O O . ARG A 1 361 ? -20.413 42.982 68.410 1.00 73.00 361 ARG A O 1
ATOM 3005 N N . GLN A 1 362 ? -19.481 44.101 66.700 1.00 70.12 362 GLN A N 1
ATOM 3006 C CA . GLN A 1 362 ? -19.562 45.427 67.330 1.00 70.12 362 GLN A CA 1
ATOM 3007 C C . GLN A 1 362 ? -21.013 45.879 67.563 1.00 70.12 362 GLN A C 1
ATOM 3009 O O . GLN A 1 362 ? -21.315 46.416 68.622 1.00 70.12 362 GLN A O 1
ATOM 3014 N N . ARG A 1 363 ? -21.938 45.578 66.637 1.00 69.88 363 ARG A N 1
ATOM 3015 C CA . ARG A 1 363 ? -23.378 45.874 66.796 1.00 69.88 363 ARG A CA 1
ATOM 3016 C C . ARG A 1 363 ? -24.112 45.032 67.846 1.00 69.88 363 ARG A C 1
ATOM 3018 O O . ARG A 1 363 ? -25.249 45.349 68.144 1.00 69.88 363 ARG A O 1
ATOM 3025 N N . LYS A 1 364 ? -23.521 43.942 68.345 1.00 64.94 364 LYS A N 1
ATOM 3026 C CA . LYS A 1 364 ? -24.106 43.127 69.429 1.00 64.94 364 LYS A CA 1
ATOM 3027 C C . LYS A 1 364 ? -23.638 43.551 70.826 1.00 64.94 364 LYS A C 1
ATOM 3029 O O . LYS A 1 364 ? -24.182 43.054 71.803 1.00 64.94 364 LYS A O 1
ATOM 3034 N N . ASN A 1 365 ? -22.614 44.403 70.906 1.00 56.16 365 ASN A N 1
ATOM 3035 C CA . ASN A 1 365 ? -22.032 44.887 72.161 1.00 56.16 365 ASN A CA 1
ATOM 3036 C C . ASN A 1 365 ? -22.436 46.340 72.489 1.00 56.16 365 ASN A C 1
ATOM 3038 O O . ASN A 1 365 ? -22.000 46.872 73.507 1.00 56.16 365 ASN A O 1
ATOM 3042 N N . HIS A 1 366 ? -23.243 46.956 71.625 1.00 49.06 366 HIS A N 1
ATOM 3043 C CA . HIS A 1 366 ? -24.081 48.119 71.908 1.00 49.06 366 HIS A CA 1
ATOM 3044 C C . HIS A 1 366 ? -25.528 47.643 71.927 1.00 49.06 366 HIS A C 1
ATOM 3046 O O . HIS A 1 366 ? -26.301 48.202 72.730 1.00 49.06 366 HIS A O 1
#

pLDDT: mean 72.43, std 18.03, range [28.19, 97.12]

Radius of gyration: 29.82 Å; Cα contacts (8 Å, |Δi|>4): 414; chains: 1; bounding box: 55×67×101 Å

Mean predicted aligned error: 17.2 Å

Solvent-accessible surface area (backbone atoms only — not comparable to full-atom values): 20593 Å² total; per-residue (Å²): 123,71,76,59,55,55,55,54,51,51,52,52,50,50,51,50,58,54,63,67,67,60,64,72,88,77,67,80,71,77,64,74,41,65,42,63,76,61,73,73,72,51,71,68,57,49,52,53,51,44,50,56,27,53,58,39,41,78,78,57,28,41,43,33,41,35,38,38,70,39,84,64,78,76,55,70,70,57,52,54,50,49,50,53,52,48,31,73,73,62,49,63,28,56,51,96,91,34,87,29,58,25,40,39,38,38,40,28,36,24,89,87,69,48,47,47,50,48,49,49,64,61,92,78,69,90,47,50,62,48,63,58,38,35,54,57,45,23,52,53,30,24,50,42,29,60,75,66,67,37,64,66,61,21,54,47,48,46,58,58,47,55,65,37,30,78,37,46,32,31,61,64,51,57,58,92,72,53,38,68,67,58,42,50,57,51,19,50,42,41,50,50,42,25,74,77,67,67,35,45,55,36,39,40,36,37,48,74,58,59,78,86,47,50,62,50,51,66,67,56,62,54,54,79,71,50,49,57,98,72,43,37,30,35,44,35,44,35,29,61,65,78,65,45,47,48,76,43,55,31,41,72,51,42,79,74,52,55,72,71,56,53,55,50,48,30,55,53,40,40,56,28,56,78,70,63,35,63,66,62,33,50,52,54,49,49,41,68,77,37,75,81,62,74,76,75,77,65,74,92,70,77,98,63,85,78,76,72,83,76,74,80,69,83,68,64,56,68,65,54,48,51,53,52,49,55,52,49,51,53,52,50,51,50,52,50,52,53,51,52,50,52,50,53,53,51,51,52,52,49,53,54,50,51,54,53,53,51,53,55,54,56,66,71,79,108